Protein AF-A0AA36IKM3-F1 (afdb_monomer)

Nearest PDB structures (foldseek):
  3x2l-assembly1_A  TM=6.854E-01  e=1.100E-03  Phanerodontia chrysosporium
  8bzq-assembly1_A  TM=6.473E-01  e=5.825E-04  Gloeophyllum trabeum ATCC 11539
  3x2h-assembly1_A  TM=6.408E-01  e=1.032E-03  Phanerodontia chrysosporium
  3x2k-assembly1_A  TM=5.997E-01  e=1.249E-03  Phanerodontia chrysosporium
  3x2p-assembly1_A  TM=6.373E-01  e=2.515E-03  Phanerodontia chrysosporium

Structure (mmCIF, N/CA/C/O backbone):
data_AF-A0AA36IKM3-F1
#
_entry.id   AF-A0AA36IKM3-F1
#
loop_
_atom_site.group_PDB
_atom_site.id
_atom_site.type_symbol
_atom_site.label_atom_id
_atom_site.label_alt_id
_atom_site.label_comp_id
_atom_site.label_asym_id
_atom_site.label_entity_id
_atom_site.label_seq_id
_atom_site.pdbx_PDB_ins_code
_atom_site.Cartn_x
_atom_site.Cartn_y
_atom_site.Cartn_z
_atom_site.occupancy
_atom_site.B_iso_or_equiv
_atom_site.auth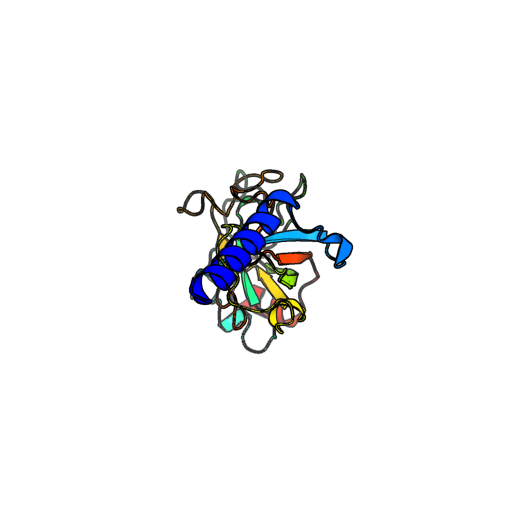_seq_id
_atom_site.auth_comp_id
_atom_site.auth_asym_id
_atom_site.auth_atom_id
_atom_site.pdbx_PDB_model_num
ATOM 1 N N . MET A 1 1 ? 22.509 -37.110 -19.709 1.00 49.00 1 MET A N 1
ATOM 2 C CA . MET A 1 1 ? 22.059 -35.706 -19.595 1.00 49.00 1 MET A CA 1
ATOM 3 C C . MET A 1 1 ? 20.741 -35.747 -18.850 1.00 49.00 1 MET A C 1
ATOM 5 O O . MET A 1 1 ? 19.784 -36.297 -19.378 1.00 49.00 1 MET A O 1
ATOM 9 N N . ASN A 1 2 ? 20.754 -35.335 -17.583 1.00 44.09 2 ASN A N 1
ATOM 10 C CA . ASN A 1 2 ? 19.667 -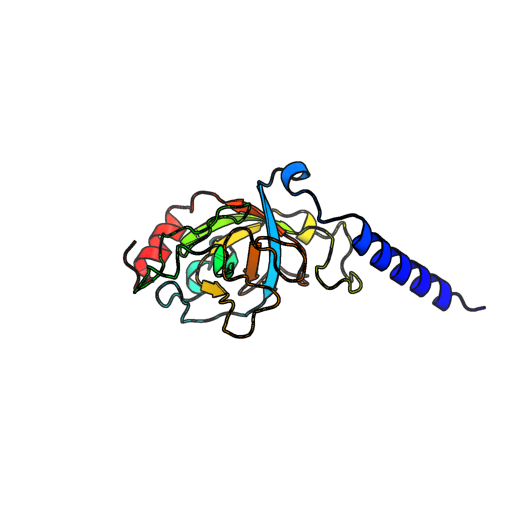35.581 -16.635 1.00 44.09 2 ASN A CA 1
ATOM 11 C C . ASN A 1 2 ? 18.577 -34.512 -16.778 1.00 44.09 2 ASN A C 1
ATOM 13 O O . ASN A 1 2 ? 18.885 -33.340 -16.995 1.00 44.09 2 ASN A O 1
ATOM 17 N N . ALA A 1 3 ? 17.316 -34.929 -16.654 1.00 50.84 3 ALA A N 1
ATOM 18 C CA . ALA A 1 3 ? 16.122 -34.099 -16.8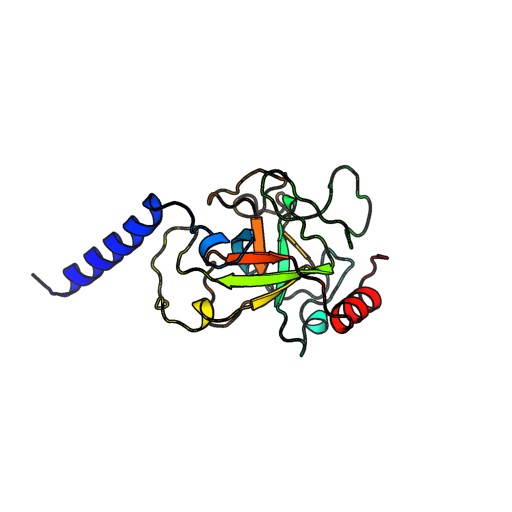31 1.00 50.84 3 ALA A CA 1
ATOM 19 C C . ALA A 1 3 ? 16.031 -32.893 -15.868 1.00 50.84 3 ALA A C 1
ATOM 21 O O . ALA A 1 3 ? 15.290 -31.955 -16.146 1.00 50.84 3 ALA A O 1
ATOM 22 N N . GLU A 1 4 ? 16.818 -32.880 -14.790 1.00 49.44 4 GLU A N 1
ATOM 23 C CA . GLU A 1 4 ? 16.874 -31.790 -13.804 1.00 49.44 4 GLU A CA 1
ATOM 24 C C . GLU A 1 4 ? 17.463 -30.487 -14.382 1.00 49.44 4 GLU A C 1
ATOM 26 O O . GLU A 1 4 ? 17.012 -29.402 -14.040 1.00 49.44 4 GLU A O 1
ATOM 31 N N . ASN A 1 5 ? 18.366 -30.555 -15.369 1.00 53.97 5 ASN A N 1
ATOM 32 C CA . ASN A 1 5 ? 18.933 -29.339 -15.978 1.00 53.97 5 ASN A CA 1
ATOM 33 C C . ASN A 1 5 ? 17.963 -28.602 -16.921 1.00 53.97 5 ASN A C 1
ATOM 35 O O . ASN A 1 5 ? 18.198 -27.445 -17.266 1.00 53.97 5 ASN A O 1
ATOM 39 N N . ALA A 1 6 ? 16.889 -29.254 -17.378 1.00 52.47 6 ALA A N 1
ATOM 40 C CA . ALA A 1 6 ? 15.934 -28.648 -18.307 1.00 52.47 6 ALA A CA 1
ATOM 41 C C . ALA A 1 6 ? 14.852 -27.818 -17.590 1.00 52.47 6 ALA A C 1
ATOM 43 O O . ALA A 1 6 ? 14.338 -26.860 -18.172 1.00 52.47 6 ALA A O 1
ATOM 44 N N . SER A 1 7 ? 14.508 -28.148 -16.337 1.00 56.94 7 SER A N 1
ATOM 45 C CA . SER A 1 7 ? 13.575 -27.340 -15.537 1.00 56.94 7 SER A CA 1
ATOM 46 C C . SER A 1 7 ? 14.205 -26.023 -15.107 1.00 56.94 7 SER A C 1
ATOM 48 O O . SER A 1 7 ? 13.563 -24.979 -15.214 1.00 56.94 7 SER A O 1
ATOM 50 N N . ASP A 1 8 ? 15.477 -26.056 -14.713 1.00 51.41 8 ASP A N 1
ATOM 51 C CA . ASP A 1 8 ? 16.185 -24.883 -14.197 1.00 51.41 8 ASP A CA 1
ATOM 52 C C . ASP A 1 8 ? 16.452 -23.853 -15.297 1.00 51.41 8 ASP A C 1
ATOM 54 O O . ASP A 1 8 ? 16.301 -22.649 -15.084 1.00 51.41 8 ASP A O 1
ATOM 58 N N . LEU A 1 9 ? 16.741 -24.314 -16.519 1.00 52.72 9 LEU A N 1
ATOM 59 C CA . LEU A 1 9 ? 16.897 -23.429 -17.674 1.00 52.72 9 LEU A CA 1
ATOM 60 C C . LEU A 1 9 ? 15.577 -22.732 -18.052 1.00 52.72 9 LEU A C 1
ATOM 62 O O . LEU A 1 9 ? 15.584 -21.554 -18.408 1.00 52.72 9 LEU A O 1
ATOM 66 N N . ASN A 1 10 ? 14.443 -23.433 -17.944 1.00 54.28 10 ASN A N 1
ATOM 67 C CA . ASN A 1 10 ? 13.119 -22.857 -18.198 1.00 54.28 10 ASN A CA 1
ATOM 68 C C . ASN A 1 10 ? 12.700 -21.861 -17.103 1.00 54.28 10 ASN A C 1
ATOM 70 O O . ASN A 1 10 ? 12.114 -20.825 -17.418 1.00 54.28 10 ASN A O 1
ATOM 74 N N . LEU A 1 11 ? 13.038 -22.128 -15.837 1.00 52.38 11 LEU A N 1
ATOM 75 C CA . LEU A 1 11 ? 12.813 -21.206 -14.717 1.00 52.38 11 LEU A CA 1
ATOM 76 C C . LEU A 1 11 ? 13.627 -19.914 -14.869 1.00 52.38 11 LEU A C 1
ATOM 78 O O . LEU A 1 11 ? 13.084 -18.819 -14.714 1.00 52.38 11 LEU A O 1
ATOM 82 N N . LEU A 1 12 ? 14.902 -20.025 -15.251 1.00 46.69 12 LEU A N 1
ATOM 83 C CA . LEU A 1 12 ? 15.766 -18.870 -15.508 1.00 46.69 12 LEU A CA 1
ATOM 84 C C . LEU A 1 12 ? 15.306 -18.059 -16.730 1.00 46.69 12 LEU A C 1
ATOM 86 O O . LEU A 1 12 ? 15.319 -16.828 -16.699 1.00 46.69 12 LEU A O 1
ATOM 90 N N . GLN A 1 13 ? 14.837 -18.720 -17.793 1.00 48.69 13 GLN A N 1
ATOM 91 C CA . GLN A 1 13 ? 14.282 -18.037 -18.967 1.00 48.69 13 GLN A CA 1
ATOM 92 C C . GLN A 1 13 ? 12.930 -17.359 -18.684 1.00 48.69 13 GLN A C 1
ATOM 94 O O . GLN A 1 13 ? 12.653 -16.307 -19.261 1.00 48.69 13 GLN A O 1
ATOM 99 N N . ALA A 1 14 ? 12.103 -17.907 -17.788 1.00 50.94 14 ALA A N 1
ATOM 100 C CA . ALA A 1 14 ? 10.867 -17.264 -17.340 1.00 50.94 14 ALA A CA 1
ATOM 101 C C . ALA A 1 14 ? 11.145 -16.010 -16.490 1.00 50.94 14 ALA A C 1
ATOM 103 O O . ALA A 1 14 ? 10.518 -14.975 -16.717 1.00 50.94 14 ALA A O 1
ATOM 104 N N . ALA A 1 15 ? 12.139 -16.064 -15.595 1.00 48.28 15 ALA A N 1
ATOM 105 C CA . ALA A 1 15 ? 12.580 -14.909 -14.810 1.00 48.28 15 ALA A CA 1
ATOM 106 C C . ALA A 1 15 ? 13.174 -13.793 -15.697 1.00 48.28 15 ALA A C 1
ATOM 108 O O . ALA A 1 15 ? 12.859 -12.617 -15.524 1.00 48.28 15 ALA A O 1
ATOM 109 N N . ALA A 1 16 ? 13.958 -14.150 -16.721 1.00 43.72 16 ALA A N 1
ATOM 110 C CA . ALA A 1 16 ? 14.552 -13.186 -17.654 1.00 43.72 16 ALA A CA 1
ATOM 111 C C . ALA A 1 16 ? 13.536 -12.523 -18.612 1.00 43.72 16 ALA A C 1
ATOM 113 O O . ALA A 1 16 ? 13.786 -11.436 -19.132 1.00 43.72 16 ALA A O 1
ATOM 114 N N . ARG A 1 17 ? 12.369 -13.138 -18.854 1.00 48.00 17 ARG A N 1
ATOM 115 C CA . ARG A 1 17 ? 11.299 -12.519 -19.661 1.00 48.00 17 ARG A CA 1
ATOM 116 C C . ARG A 1 17 ? 10.551 -11.412 -18.917 1.00 48.00 17 ARG A C 1
ATOM 118 O O . ARG A 1 17 ? 10.005 -10.529 -19.571 1.00 48.00 17 ARG A O 1
ATOM 125 N N . GLN A 1 18 ? 10.552 -11.414 -17.584 1.00 48.78 18 GLN A N 1
ATOM 126 C CA . GLN A 1 18 ? 9.903 -10.358 -16.801 1.00 48.78 18 GLN A CA 1
ATOM 127 C C . GLN A 1 18 ? 10.696 -9.042 -16.791 1.00 48.78 18 GLN A C 1
ATOM 129 O O . GLN A 1 18 ? 10.089 -7.979 -16.711 1.00 48.78 18 GLN A O 1
ATOM 134 N N . THR A 1 19 ? 12.021 -9.070 -16.955 1.00 47.09 19 THR A N 1
ATOM 135 C CA . THR A 1 19 ? 12.858 -7.859 -16.848 1.00 47.09 19 THR A CA 1
ATOM 136 C C . THR A 1 19 ? 12.875 -6.984 -18.106 1.00 47.09 19 THR A C 1
ATOM 138 O O . THR A 1 19 ? 13.231 -5.811 -18.026 1.00 47.09 19 THR A O 1
ATOM 141 N N . SER A 1 20 ? 12.453 -7.505 -19.265 1.00 47.28 20 SER A N 1
ATOM 142 C CA . SER A 1 20 ? 12.434 -6.759 -20.539 1.00 47.28 20 SER A CA 1
ATOM 143 C C . SER A 1 20 ? 11.044 -6.295 -20.989 1.00 47.28 20 SER A C 1
ATOM 145 O O . SER A 1 20 ? 10.943 -5.459 -21.885 1.00 47.28 20 SER A O 1
ATOM 147 N N . ALA A 1 21 ? 9.968 -6.787 -20.367 1.00 56.94 21 ALA A N 1
ATOM 148 C CA . ALA A 1 21 ? 8.592 -6.504 -20.789 1.00 56.94 21 ALA A CA 1
ATOM 149 C C . ALA A 1 21 ? 8.044 -5.139 -20.317 1.00 56.94 21 ALA A C 1
ATOM 151 O O . ALA A 1 21 ? 6.927 -4.767 -20.680 1.00 56.94 21 ALA A O 1
ATOM 152 N N . GLY A 1 22 ? 8.823 -4.376 -19.544 1.00 66.19 22 GLY A N 1
ATOM 153 C CA . GLY A 1 22 ? 8.348 -3.162 -18.885 1.00 66.19 22 GLY A CA 1
ATOM 154 C C . GLY A 1 22 ? 7.357 -3.469 -17.757 1.00 66.19 22 GLY A C 1
ATOM 155 O O . GLY A 1 22 ? 6.874 -4.590 -17.599 1.00 66.19 22 GLY A O 1
ATOM 156 N N . LEU A 1 23 ? 7.069 -2.461 -16.936 1.00 72.88 23 LEU A N 1
ATOM 157 C CA . LEU A 1 23 ? 6.103 -2.603 -15.851 1.00 72.88 23 LEU A CA 1
ATOM 158 C C . LEU A 1 23 ? 4.711 -2.940 -16.411 1.00 72.88 23 LEU A C 1
ATOM 160 O O . LEU A 1 23 ? 4.307 -2.358 -17.426 1.00 72.88 23 LEU A O 1
ATOM 164 N N . PRO A 1 24 ? 3.943 -3.827 -15.751 1.00 79.31 24 PRO A N 1
ATOM 165 C CA . PRO A 1 24 ? 2.562 -4.078 -16.131 1.00 79.31 24 PRO A CA 1
ATOM 166 C C . PRO A 1 24 ? 1.769 -2.769 -16.198 1.00 79.31 24 PRO A C 1
ATOM 168 O O . PRO A 1 24 ? 1.862 -1.928 -15.305 1.00 79.31 24 PRO A O 1
ATOM 171 N N . ASN A 1 25 ? 0.973 -2.595 -17.254 1.00 84.81 25 ASN A N 1
ATOM 172 C CA . ASN A 1 25 ? 0.112 -1.426 -17.410 1.00 84.81 25 ASN A CA 1
ATOM 173 C C . ASN A 1 25 ? -1.131 -1.593 -16.505 1.00 84.81 25 ASN A C 1
ATOM 175 O O . ASN A 1 25 ? -1.984 -2.430 -16.823 1.00 84.81 25 ASN A O 1
ATOM 179 N N . PRO A 1 26 ? -1.271 -0.820 -15.408 1.00 87.50 26 PRO A N 1
ATOM 180 C CA . PRO A 1 26 ? -2.385 -0.981 -14.474 1.00 87.50 26 PRO A CA 1
ATOM 181 C C . PRO A 1 26 ? -3.736 -0.617 -15.108 1.00 87.50 26 PRO A C 1
ATOM 183 O O . PRO A 1 26 ? -4.763 -1.172 -14.716 1.00 87.50 26 PRO A O 1
ATOM 186 N N . GLN A 1 27 ? -3.755 0.240 -16.137 1.00 89.38 27 GLN A N 1
ATOM 187 C CA . GLN A 1 27 ? -4.987 0.647 -16.815 1.00 89.38 27 GLN A CA 1
ATOM 188 C C . GLN A 1 27 ? -5.625 -0.506 -17.597 1.00 89.38 27 GLN A C 1
ATOM 190 O O . GLN A 1 27 ? -6.850 -0.568 -17.682 1.00 89.38 27 GLN A O 1
ATOM 195 N N . LYS A 1 28 ? -4.838 -1.474 -18.092 1.00 88.94 28 LYS A N 1
ATOM 196 C CA . LYS A 1 28 ? -5.384 -2.710 -18.692 1.00 88.94 28 LYS A CA 1
ATOM 197 C C . LYS A 1 28 ? -6.182 -3.554 -17.693 1.00 88.94 28 LYS A C 1
ATOM 199 O O . LYS A 1 28 ? -7.030 -4.336 -18.108 1.00 88.94 28 LYS A O 1
ATOM 204 N N . LEU A 1 29 ? -5.919 -3.385 -16.397 1.00 88.38 29 LEU A N 1
ATOM 205 C CA . LEU A 1 29 ? -6.625 -4.046 -15.299 1.00 88.38 29 LEU A CA 1
ATOM 206 C C . LEU A 1 29 ? -7.732 -3.163 -14.691 1.00 88.38 29 LEU A C 1
ATOM 208 O O . LEU A 1 29 ? -8.360 -3.565 -13.718 1.00 88.38 29 LEU A O 1
ATOM 212 N N . GLY A 1 30 ? -7.975 -1.968 -15.244 1.00 94.88 30 GLY A N 1
ATOM 213 C CA . GLY A 1 30 ? -8.964 -1.016 -14.727 1.00 94.88 30 GLY A CA 1
ATOM 214 C C . GLY A 1 30 ? -8.488 -0.179 -13.534 1.00 94.88 30 GLY A C 1
ATOM 215 O O . GLY A 1 30 ? -9.303 0.485 -12.894 1.00 94.88 30 GLY A O 1
ATOM 216 N N . TYR A 1 31 ? -7.186 -0.175 -13.238 1.00 96.81 31 TYR A N 1
ATOM 217 C CA . TYR A 1 31 ? -6.602 0.579 -12.128 1.00 96.81 31 TYR A CA 1
ATOM 218 C C . TYR A 1 31 ? -5.774 1.773 -12.614 1.00 96.81 31 TYR A C 1
ATOM 220 O O . TYR A 1 31 ? -5.207 1.769 -13.708 1.00 96.81 31 TYR A O 1
ATOM 228 N N . LYS A 1 32 ? -5.707 2.830 -11.802 1.00 96.00 32 LYS A N 1
ATOM 229 C CA . LYS A 1 32 ? -5.062 4.090 -12.195 1.00 96.00 32 LYS A CA 1
ATOM 230 C C . LYS A 1 32 ? -3.549 4.076 -11.988 1.00 96.00 32 LYS A C 1
ATOM 232 O O . LYS A 1 32 ? -2.831 4.691 -12.775 1.00 96.00 32 LYS A O 1
ATOM 237 N N . TYR A 1 33 ? -3.080 3.389 -10.952 1.00 96.81 33 TYR A N 1
ATOM 238 C CA . TYR A 1 33 ? -1.697 3.425 -10.494 1.00 96.81 33 TYR A CA 1
ATOM 239 C C . TYR A 1 33 ? -1.115 2.022 -10.349 1.00 96.81 33 TYR A C 1
ATOM 241 O O . TYR A 1 33 ? -1.836 1.031 -10.251 1.00 96.81 33 TYR A O 1
ATOM 249 N N . MET A 1 34 ? 0.212 1.961 -10.319 1.00 96.38 34 MET A N 1
ATOM 250 C CA . MET A 1 34 ? 0.982 0.765 -10.002 1.00 96.38 34 MET A CA 1
ATOM 251 C C . MET A 1 34 ? 1.932 1.094 -8.850 1.00 96.38 34 MET A C 1
ATOM 253 O O . MET A 1 34 ? 2.492 2.197 -8.813 1.00 96.38 34 MET A O 1
ATOM 257 N N . ALA A 1 35 ? 2.076 0.154 -7.921 1.00 97.56 35 ALA A N 1
ATOM 258 C CA . ALA A 1 35 ? 2.981 0.209 -6.786 1.00 97.56 35 ALA A CA 1
ATOM 259 C C . ALA A 1 35 ? 3.848 -1.053 -6.703 1.00 97.56 35 ALA A C 1
ATOM 261 O O . ALA A 1 35 ? 3.410 -2.146 -7.072 1.00 97.56 35 ALA A O 1
ATOM 262 N N . THR A 1 36 ? 5.055 -0.915 -6.157 1.00 97.31 36 THR A N 1
ATOM 263 C CA . THR A 1 36 ? 5.712 -2.048 -5.492 1.00 97.31 36 THR A CA 1
ATOM 264 C C . THR A 1 36 ? 5.091 -2.274 -4.116 1.00 97.31 36 THR A C 1
ATOM 266 O O . THR A 1 36 ? 4.440 -1.378 -3.573 1.00 97.31 36 THR A O 1
ATOM 269 N N . THR A 1 37 ? 5.293 -3.458 -3.539 1.00 97.69 37 THR A N 1
ATOM 270 C CA . THR A 1 37 ? 4.784 -3.767 -2.199 1.00 97.69 37 THR A CA 1
ATOM 271 C C . THR A 1 37 ? 5.807 -4.499 -1.346 1.00 97.69 37 THR A C 1
ATOM 273 O O . THR A 1 37 ? 6.623 -5.250 -1.874 1.00 97.69 37 THR A O 1
ATOM 276 N N . THR A 1 38 ? 5.754 -4.286 -0.034 1.00 97.50 38 THR A N 1
ATOM 277 C CA . THR A 1 38 ? 6.543 -5.004 0.986 1.00 97.50 38 THR A CA 1
ATOM 278 C C . THR A 1 38 ? 5.662 -5.399 2.174 1.00 97.50 38 THR A C 1
ATOM 280 O O . THR A 1 38 ? 4.435 -5.254 2.119 1.00 97.50 38 THR A O 1
ATOM 283 N N . ARG A 1 39 ? 6.277 -5.978 3.213 1.00 97.19 39 ARG A N 1
ATOM 284 C CA . ARG A 1 39 ? 5.658 -6.230 4.516 1.00 97.19 39 ARG A CA 1
ATOM 285 C C . ARG A 1 39 ? 6.498 -5.627 5.645 1.00 97.19 39 ARG A C 1
ATOM 287 O O . ARG A 1 39 ? 7.675 -5.964 5.751 1.00 97.19 39 ARG A O 1
ATOM 294 N N . TYR A 1 40 ? 5.856 -4.907 6.568 1.00 95.56 40 TYR A N 1
ATOM 295 C CA . TYR A 1 40 ? 6.505 -4.340 7.761 1.00 95.56 40 TYR A CA 1
ATOM 296 C C . TYR A 1 40 ? 6.002 -4.902 9.100 1.00 95.56 40 TYR A C 1
ATOM 298 O O . TYR A 1 40 ? 6.660 -4.732 10.126 1.00 95.56 40 TYR A O 1
ATOM 306 N N . GLY A 1 41 ? 4.876 -5.622 9.107 1.00 96.38 41 GLY A N 1
ATOM 307 C CA . GLY A 1 41 ? 4.302 -6.204 10.323 1.00 96.38 41 GLY A CA 1
ATOM 308 C C . GLY A 1 41 ? 3.346 -5.271 11.075 1.00 96.38 41 GLY A C 1
ATOM 309 O O . GLY A 1 41 ? 3.230 -4.079 10.802 1.00 96.38 41 GLY A O 1
ATOM 310 N N . HIS A 1 42 ? 2.625 -5.826 12.049 1.00 95.94 42 HIS A N 1
ATOM 311 C CA . HIS A 1 42 ? 1.702 -5.051 12.874 1.00 95.94 42 HIS A CA 1
ATOM 312 C C . HIS A 1 42 ? 2.424 -4.161 13.890 1.00 95.94 42 HIS A C 1
ATOM 314 O O . HIS A 1 42 ? 3.323 -4.605 14.601 1.00 95.94 42 HIS A O 1
ATOM 320 N N . THR A 1 43 ? 1.930 -2.932 14.043 1.00 94.00 43 THR A N 1
ATOM 321 C CA . THR A 1 43 ? 2.311 -2.005 15.118 1.00 94.00 43 THR A CA 1
ATOM 322 C C . THR A 1 43 ? 1.074 -1.464 15.840 1.00 94.00 43 THR A C 1
ATOM 324 O O . THR A 1 43 ? -0.021 -1.390 15.271 1.00 94.00 43 THR A O 1
ATOM 327 N N . SER A 1 44 ? 1.248 -1.100 17.111 1.00 93.69 44 SER A N 1
ATOM 328 C CA . SER A 1 44 ? 0.246 -0.416 17.936 1.00 93.69 44 SER A CA 1
ATOM 329 C C . SER A 1 44 ? 0.414 1.108 17.949 1.00 93.69 44 SER A C 1
ATOM 331 O O . SER A 1 44 ? -0.323 1.789 18.661 1.00 93.69 44 SER A O 1
ATOM 333 N N . LEU A 1 45 ? 1.429 1.637 17.257 1.00 91.12 45 LEU A N 1
ATOM 334 C CA . LEU A 1 45 ? 1.732 3.063 17.206 1.00 91.12 45 LEU A CA 1
ATOM 335 C C . LEU A 1 45 ? 2.254 3.446 15.815 1.00 91.12 45 LEU A C 1
ATOM 337 O O . LEU A 1 45 ? 3.455 3.385 15.562 1.00 91.12 45 LEU A O 1
ATOM 341 N N . THR A 1 46 ? 1.346 3.839 14.927 1.00 93.00 46 THR A N 1
ATOM 342 C CA . THR A 1 46 ? 1.688 4.299 13.572 1.00 93.00 46 THR A CA 1
ATOM 343 C C . THR A 1 46 ? 1.957 5.806 13.482 1.00 93.00 46 THR A C 1
ATOM 345 O O . THR A 1 46 ? 1.583 6.583 14.371 1.00 93.00 46 THR A O 1
ATOM 348 N N . SER A 1 47 ? 2.536 6.245 12.360 1.00 90.50 47 SER A N 1
ATOM 349 C CA . SER A 1 47 ? 2.736 7.659 12.009 1.00 90.50 47 SER A CA 1
ATOM 350 C C . SER A 1 47 ? 1.423 8.459 11.890 1.00 90.50 47 SER A C 1
ATOM 352 O O . SER A 1 47 ? 1.405 9.666 12.142 1.00 90.50 47 SER A O 1
ATOM 354 N N . CYS A 1 48 ? 0.301 7.798 11.583 1.00 90.06 48 CYS A N 1
ATOM 355 C CA . CYS A 1 48 ? -1.016 8.415 11.380 1.00 90.06 48 CYS A CA 1
ATOM 356 C C . CYS A 1 48 ? -1.773 8.694 12.688 1.00 90.06 48 CYS A C 1
ATOM 358 O O . CYS A 1 48 ? -2.970 8.424 12.818 1.00 90.06 48 CYS A O 1
ATOM 360 N N . GLY A 1 49 ? -1.067 9.237 13.680 1.00 88.44 49 GLY A N 1
ATOM 361 C CA . GLY A 1 49 ? -1.639 9.600 14.974 1.00 88.44 49 GLY A CA 1
ATOM 362 C C . GLY A 1 49 ? -1.667 8.459 15.990 1.00 88.44 49 GLY A C 1
ATOM 363 O O . GLY A 1 49 ? -2.488 8.492 16.904 1.00 88.44 49 GLY A O 1
ATOM 364 N N . GLY A 1 50 ? -0.767 7.479 15.870 1.00 90.12 50 GLY A N 1
ATOM 365 C CA . GLY A 1 50 ? -0.611 6.405 16.847 1.00 90.12 50 GLY A CA 1
ATOM 366 C C . GLY A 1 50 ? -1.719 5.359 16.792 1.00 90.12 50 GLY A C 1
ATOM 367 O O . GLY A 1 50 ? -2.199 4.929 17.840 1.00 90.12 50 GLY A O 1
ATOM 368 N N . LEU A 1 51 ? -2.140 4.982 15.583 1.00 91.00 51 LEU A N 1
ATOM 369 C CA . LEU A 1 51 ? -3.165 3.964 15.379 1.00 91.00 51 LEU A CA 1
ATOM 370 C C . LEU A 1 51 ? -2.610 2.564 15.640 1.00 91.00 51 LEU A C 1
ATOM 372 O O . LEU A 1 51 ? -1.417 2.302 15.495 1.00 91.00 51 LEU A O 1
ATOM 376 N N . ASP A 1 52 ? -3.514 1.654 15.981 1.00 95.81 52 ASP A N 1
ATOM 377 C CA . ASP A 1 52 ? -3.242 0.226 16.057 1.00 95.81 52 ASP A CA 1
ATOM 378 C C . ASP A 1 52 ? -3.688 -0.435 14.751 1.00 95.81 52 ASP A C 1
ATOM 380 O O . ASP A 1 52 ? -4.872 -0.422 14.389 1.00 95.81 52 ASP A O 1
ATOM 384 N N . THR A 1 53 ? -2.714 -1.003 14.039 1.00 96.25 53 THR A N 1
ATOM 385 C CA . THR A 1 53 ? -2.914 -1.572 12.701 1.00 96.25 53 THR A CA 1
ATOM 386 C C . THR A 1 53 ? -3.897 -2.737 12.673 1.00 96.25 53 THR A C 1
ATOM 388 O O . THR A 1 53 ? -4.603 -2.910 11.684 1.00 96.25 53 THR A O 1
ATOM 391 N N . ILE A 1 54 ? -4.007 -3.505 13.760 1.00 96.69 54 ILE A N 1
ATOM 392 C CA . ILE A 1 54 ? -4.949 -4.623 13.857 1.00 96.69 54 ILE A CA 1
ATOM 393 C C . ILE A 1 54 ? -6.346 -4.079 14.136 1.00 96.69 54 ILE A C 1
ATOM 395 O O . ILE A 1 54 ? -7.314 -4.455 13.473 1.00 96.69 54 ILE A O 1
ATOM 399 N N . LYS A 1 55 ? -6.476 -3.190 15.128 1.00 96.38 55 LYS A N 1
ATOM 400 C CA . LYS A 1 55 ? -7.791 -2.707 15.582 1.00 96.38 55 LYS A CA 1
ATOM 401 C C . LYS A 1 55 ? -8.543 -1.956 14.494 1.00 96.38 55 LYS A C 1
ATOM 403 O O . LYS A 1 55 ? -9.760 -2.109 14.394 1.00 96.38 55 LYS A O 1
ATOM 408 N N . ILE A 1 56 ? -7.840 -1.170 13.681 1.00 95.06 56 ILE A N 1
ATOM 409 C CA . ILE A 1 56 ? -8.475 -0.360 12.641 1.00 95.06 56 ILE A CA 1
ATOM 410 C C . ILE A 1 56 ? -9.155 -1.233 11.573 1.00 95.06 56 ILE A C 1
ATOM 412 O O . ILE A 1 56 ? -10.325 -0.999 11.267 1.00 95.06 56 ILE A O 1
ATOM 416 N N . VAL A 1 57 ? -8.502 -2.304 11.103 1.00 97.06 57 VAL A N 1
ATOM 417 C CA . VAL A 1 57 ? -9.036 -3.170 10.030 1.00 97.06 57 VAL A CA 1
ATOM 418 C C . VAL A 1 57 ? -9.776 -4.423 10.506 1.00 97.06 57 VAL A C 1
ATOM 420 O O . VAL A 1 57 ? -10.378 -5.135 9.700 1.00 97.06 57 VAL A O 1
ATOM 423 N N . LYS A 1 58 ? -9.774 -4.724 11.810 1.00 97.50 58 LYS A N 1
ATOM 424 C CA . LYS A 1 58 ? -10.408 -5.941 12.334 1.00 97.50 58 LYS A CA 1
ATOM 425 C C . LYS A 1 58 ? -11.876 -6.042 11.907 1.00 97.50 58 LYS A C 1
ATOM 427 O O . LYS A 1 58 ? -12.704 -5.218 12.302 1.00 97.50 58 LYS A O 1
ATOM 432 N N . GLY A 1 59 ? -12.188 -7.090 11.144 1.00 97.25 59 GLY A N 1
ATOM 433 C CA . GLY A 1 59 ? -13.543 -7.408 10.688 1.00 97.25 59 GLY A CA 1
ATOM 434 C C . GLY A 1 59 ? -14.065 -6.568 9.517 1.00 97.25 59 GLY A C 1
ATOM 435 O O . GLY A 1 59 ? -15.224 -6.738 9.165 1.00 97.25 59 GLY A O 1
ATOM 436 N N . THR A 1 60 ? -13.257 -5.692 8.907 1.00 97.19 60 THR A N 1
ATOM 437 C CA . THR A 1 60 ? -13.726 -4.809 7.817 1.00 97.19 60 THR A CA 1
ATOM 438 C C . THR A 1 60 ? -13.460 -5.369 6.418 1.00 97.19 60 THR A C 1
ATOM 440 O O . THR A 1 60 ? -14.029 -4.891 5.440 1.00 97.19 60 THR A O 1
ATOM 443 N N . GLY A 1 61 ? -12.578 -6.368 6.302 1.00 97.00 61 GLY A N 1
ATOM 444 C CA . GLY A 1 61 ? -12.095 -6.876 5.013 1.00 97.00 61 GLY A CA 1
ATOM 445 C C . GLY A 1 61 ? -11.087 -5.954 4.315 1.00 97.00 61 GLY A C 1
ATOM 446 O O . GLY A 1 61 ? -10.758 -6.193 3.155 1.00 97.00 61 GLY A O 1
ATOM 447 N N . TYR A 1 62 ? -10.608 -4.911 5.000 1.00 98.38 62 TYR A N 1
ATOM 448 C CA . TYR A 1 62 ? -9.526 -4.052 4.525 1.00 98.38 62 TYR A CA 1
ATOM 449 C C . TYR A 1 62 ? -8.179 -4.532 5.064 1.00 98.38 62 TYR A C 1
ATOM 451 O O . TYR A 1 62 ? -8.098 -5.165 6.114 1.00 98.38 62 TYR A O 1
ATOM 459 N N . TYR A 1 63 ? -7.117 -4.171 4.357 1.00 98.50 63 TYR A N 1
ATOM 460 C CA . TYR A 1 63 ? -5.740 -4.355 4.780 1.00 98.50 63 TYR A CA 1
ATOM 461 C C . TYR A 1 63 ? -5.136 -3.035 5.253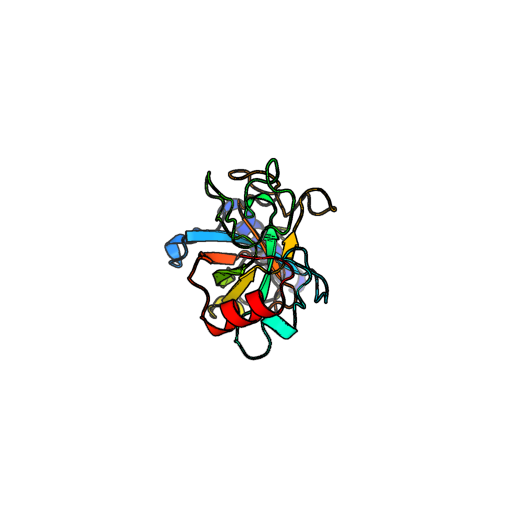 1.00 98.50 63 TYR A C 1
ATOM 463 O O . TYR A 1 63 ? -5.350 -1.976 4.664 1.00 98.50 63 TYR A O 1
ATOM 471 N N . ALA A 1 64 ? -4.381 -3.114 6.339 1.00 98.19 64 ALA A N 1
ATOM 472 C CA . ALA A 1 64 ? -3.603 -2.017 6.885 1.00 98.19 64 ALA A CA 1
ATOM 473 C C . ALA A 1 64 ? -2.310 -1.847 6.080 1.00 98.19 64 ALA A C 1
ATOM 475 O O . ALA A 1 64 ? -1.555 -2.816 5.950 1.00 98.19 64 ALA A O 1
ATOM 476 N N . VAL A 1 65 ? -2.040 -0.642 5.571 1.00 98.31 65 VAL A N 1
ATOM 477 C CA . VAL A 1 65 ? -0.797 -0.353 4.839 1.00 98.31 65 VAL A CA 1
ATOM 478 C C . VAL A 1 65 ? -0.120 0.933 5.307 1.00 98.31 65 VAL A C 1
ATOM 480 O O . VAL A 1 65 ? -0.778 1.868 5.775 1.00 98.31 65 VAL A O 1
ATOM 483 N N . ALA A 1 66 ? 1.192 0.993 5.106 1.00 97.00 66 ALA A N 1
ATOM 484 C CA . ALA A 1 66 ? 1.966 2.218 5.062 1.00 97.00 66 ALA A CA 1
ATOM 485 C C . ALA A 1 66 ? 2.154 2.630 3.597 1.00 97.00 66 ALA A C 1
ATOM 487 O O . ALA A 1 66 ? 2.623 1.831 2.789 1.00 97.00 66 ALA A O 1
ATOM 488 N N . SER A 1 67 ? 1.800 3.857 3.220 1.00 96.88 67 SER A N 1
ATOM 489 C CA . SER A 1 67 ? 2.158 4.364 1.886 1.00 96.88 67 SER A CA 1
ATOM 490 C C . SER A 1 67 ? 3.521 5.046 1.926 1.00 96.88 67 SER A C 1
ATOM 492 O O . SER A 1 67 ? 3.947 5.546 2.974 1.00 96.88 67 SER A O 1
ATOM 494 N N . ALA A 1 68 ? 4.217 5.052 0.789 1.00 95.50 68 ALA A N 1
ATOM 495 C CA . ALA A 1 68 ? 5.482 5.760 0.667 1.00 95.50 68 ALA A CA 1
ATOM 496 C C . ALA A 1 68 ? 5.348 7.252 0.966 1.00 95.50 68 ALA A C 1
ATOM 498 O O . ALA A 1 68 ? 4.314 7.869 0.711 1.00 95.50 68 ALA A O 1
ATOM 499 N N . GLU A 1 69 ? 6.440 7.822 1.467 1.00 91.62 69 GLU A N 1
ATOM 500 C CA . GLU A 1 69 ? 6.569 9.235 1.793 1.00 91.62 69 GLU A CA 1
ATOM 501 C C . GLU A 1 69 ? 6.027 10.125 0.664 1.00 91.62 69 GLU A C 1
ATOM 503 O O . GLU A 1 69 ? 5.093 10.873 0.881 1.00 91.62 69 GLU A O 1
ATOM 508 N N . ASN A 1 70 ? 6.449 9.954 -0.587 1.00 91.00 70 ASN A N 1
ATOM 509 C CA . ASN A 1 70 ? 5.965 10.750 -1.724 1.00 91.00 70 ASN A CA 1
ATOM 510 C C . ASN A 1 70 ? 4.448 10.698 -2.007 1.00 91.00 70 ASN A C 1
ATOM 512 O O . ASN A 1 70 ? 3.937 11.544 -2.750 1.00 91.00 70 ASN A O 1
ATOM 516 N N . MET A 1 71 ? 3.742 9.701 -1.473 1.00 94.19 71 MET A N 1
ATOM 517 C CA . MET A 1 71 ? 2.288 9.553 -1.580 1.00 94.19 71 MET A CA 1
ATOM 518 C C . MET A 1 71 ? 1.548 10.294 -0.459 1.00 94.19 71 MET A C 1
ATOM 520 O O . MET A 1 71 ? 0.357 10.586 -0.586 1.00 94.19 71 MET A O 1
ATOM 524 N N . GLN A 1 72 ? 2.248 10.628 0.620 1.00 87.56 72 GLN A N 1
ATOM 525 C CA . GLN A 1 72 ? 1.763 11.466 1.711 1.00 87.56 72 GLN A CA 1
ATOM 526 C C . GLN A 1 72 ? 1.932 12.949 1.336 1.00 87.56 72 GLN A C 1
ATOM 528 O O . GLN A 1 72 ? 2.770 13.299 0.503 1.00 87.56 72 GLN A O 1
ATOM 533 N N . GLY A 1 73 ? 1.110 13.832 1.912 1.00 74.06 73 GLY A N 1
ATOM 534 C CA . GLY A 1 73 ? 1.142 15.276 1.635 1.00 74.06 73 GLY A CA 1
ATOM 535 C C . GLY A 1 73 ? 2.517 15.941 1.814 1.00 74.06 73 GLY A C 1
ATOM 536 O O . GLY A 1 73 ? 3.422 15.382 2.418 1.00 74.06 73 GLY A O 1
ATOM 537 N N . ASP A 1 74 ? 2.658 17.171 1.309 1.00 62.56 74 ASP A N 1
ATOM 538 C CA . ASP A 1 74 ? 3.912 17.948 1.305 1.00 62.56 74 ASP A CA 1
ATOM 539 C C . ASP A 1 74 ? 4.635 17.983 2.678 1.00 62.56 74 ASP A C 1
ATOM 541 O O . ASP A 1 74 ? 4.187 18.647 3.624 1.00 62.56 74 ASP A O 1
ATOM 545 N N . PHE A 1 75 ? 5.763 17.263 2.773 1.00 54.94 75 PHE A N 1
ATOM 546 C CA . PHE A 1 75 ? 6.563 17.068 3.994 1.00 54.94 75 PHE A CA 1
ATOM 547 C C . PHE A 1 75 ? 7.197 18.353 4.505 1.00 54.94 75 PHE A C 1
ATOM 549 O O . PHE A 1 75 ? 7.357 18.518 5.714 1.00 54.94 75 PHE A O 1
ATOM 556 N N . GLU A 1 76 ? 7.523 19.289 3.611 1.00 50.31 76 GLU A N 1
ATOM 557 C CA . GLU A 1 76 ? 8.209 20.531 3.980 1.00 50.31 76 GLU A CA 1
ATOM 558 C C . GLU A 1 76 ? 7.304 21.479 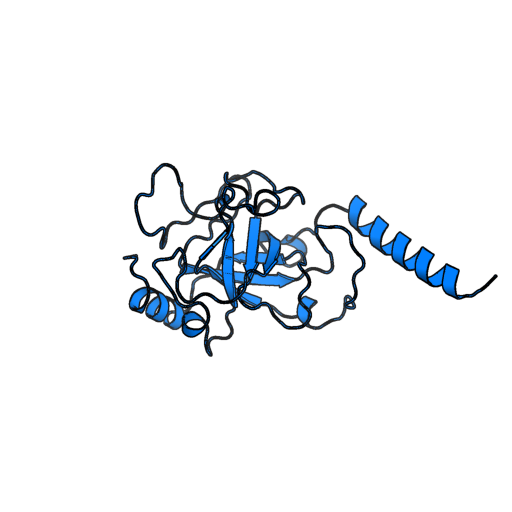4.790 1.00 50.31 76 GLU A C 1
ATOM 560 O O . GLU A 1 76 ? 7.788 22.432 5.401 1.00 50.31 76 GLU A O 1
ATOM 565 N N . ARG A 1 77 ? 5.986 21.224 4.830 1.00 43.81 77 ARG A N 1
ATOM 566 C CA . ARG A 1 77 ? 4.985 22.121 5.434 1.00 43.81 77 ARG A CA 1
ATOM 567 C C . ARG A 1 77 ? 4.147 21.505 6.554 1.00 43.81 77 ARG A C 1
ATOM 569 O O . ARG A 1 77 ? 3.311 22.205 7.127 1.00 43.81 77 ARG A O 1
ATOM 576 N N . ALA A 1 78 ? 4.312 20.223 6.870 1.00 44.31 78 ALA A N 1
ATOM 577 C CA . ALA A 1 78 ? 3.437 19.523 7.809 1.00 44.31 78 ALA A CA 1
ATOM 578 C C . ALA A 1 78 ? 4.131 19.234 9.152 1.00 44.31 78 ALA A C 1
ATOM 580 O O . ALA A 1 78 ? 4.625 18.136 9.398 1.00 44.31 78 ALA A O 1
ATOM 581 N N . SER A 1 79 ? 4.127 20.221 10.053 1.00 41.56 79 SER A N 1
ATOM 582 C CA . SER A 1 79 ? 4.358 19.987 11.481 1.00 41.56 79 SER A CA 1
ATOM 583 C C . SER A 1 79 ? 3.073 19.447 12.123 1.00 41.56 79 SER A C 1
ATOM 585 O O . SER A 1 79 ? 2.143 20.187 12.431 1.00 41.56 79 SER A O 1
ATOM 587 N N . GLY A 1 80 ? 3.017 18.128 12.314 1.00 52.06 80 GLY A N 1
ATOM 588 C CA . GLY A 1 80 ? 1.923 17.441 13.002 1.00 52.06 80 GLY A CA 1
ATOM 589 C C . GLY A 1 80 ? 1.171 16.462 12.105 1.00 52.06 80 GLY A C 1
ATOM 590 O O . GLY A 1 80 ? 0.824 16.798 10.980 1.00 52.06 80 GLY A O 1
ATOM 591 N N . CYS A 1 81 ? 0.947 15.256 12.645 1.00 56.34 81 CYS A N 1
ATOM 592 C CA . CYS A 1 81 ? -0.139 14.329 12.318 1.00 56.34 81 CYS A CA 1
ATOM 593 C C . CYS A 1 81 ? -0.705 14.494 10.889 1.00 56.34 81 CYS A C 1
ATOM 595 O O . CYS A 1 81 ? -1.679 15.216 10.689 1.00 56.34 81 CYS A O 1
ATOM 597 N N . TRP A 1 82 ? -0.075 13.836 9.905 1.00 65.12 82 TRP A N 1
ATOM 598 C CA . TRP A 1 82 ? -0.280 13.969 8.445 1.00 65.12 82 TRP A CA 1
ATOM 599 C C . TRP A 1 82 ? -1.625 13.443 7.912 1.00 65.12 82 TRP A C 1
ATOM 601 O O . TRP A 1 82 ? -1.750 13.014 6.767 1.00 65.12 82 TRP A O 1
ATOM 611 N N . CYS A 1 83 ? -2.640 13.444 8.762 1.00 60.84 83 CYS A N 1
ATOM 612 C CA . CYS A 1 83 ? -3.949 12.886 8.492 1.00 60.84 83 CYS A CA 1
ATOM 613 C C . CYS A 1 83 ? -4.735 13.715 7.478 1.00 60.84 83 CYS A C 1
ATOM 615 O O . CYS A 1 83 ? -4.751 14.943 7.540 1.00 60.84 83 CYS A O 1
ATOM 617 N N . GLY A 1 84 ? -5.351 13.023 6.516 1.00 56.09 84 GLY A N 1
ATOM 618 C CA . GLY A 1 84 ? -6.196 13.618 5.480 1.00 56.09 84 GLY A CA 1
ATOM 619 C C . GLY A 1 84 ? -5.460 14.450 4.425 1.00 56.09 84 GLY A C 1
ATOM 620 O O . GLY A 1 84 ? -6.112 15.057 3.579 1.00 56.09 84 GLY A O 1
ATOM 621 N N . LYS A 1 85 ? -4.120 14.507 4.454 1.00 61.00 85 LYS A N 1
ATOM 622 C CA . LYS A 1 85 ? -3.326 15.201 3.433 1.00 61.00 85 LYS A CA 1
ATOM 623 C C . LYS A 1 85 ? -2.771 14.207 2.428 1.00 61.00 85 LYS A C 1
ATOM 625 O O . LYS A 1 85 ? -1.790 13.516 2.697 1.00 61.00 85 LYS A O 1
ATOM 630 N N . ASP A 1 86 ? -3.369 14.205 1.250 1.00 63.88 86 ASP A N 1
ATOM 631 C CA . ASP A 1 86 ? -2.878 13.433 0.120 1.00 63.88 86 ASP A CA 1
ATOM 632 C C . ASP A 1 86 ? -1.729 14.168 -0.576 1.00 63.88 86 ASP A C 1
ATOM 634 O O . ASP A 1 86 ? -1.824 15.353 -0.906 1.00 63.88 86 ASP A O 1
ATOM 638 N N . GLY A 1 87 ? -0.624 13.450 -0.774 1.00 68.62 87 GLY A N 1
ATOM 639 C CA . GLY A 1 87 ? 0.477 13.883 -1.624 1.00 68.62 87 GLY A CA 1
ATOM 640 C C . GLY A 1 87 ? 0.201 13.608 -3.092 1.00 68.62 87 GLY A C 1
ATOM 641 O O . GLY A 1 87 ? -0.940 13.532 -3.543 1.00 68.62 87 GLY A O 1
ATOM 642 N N . GLY A 1 88 ? 1.269 13.409 -3.852 1.00 82.31 88 GLY A N 1
ATOM 643 C CA . GLY A 1 88 ? 1.182 12.973 -5.239 1.00 82.31 88 GLY A CA 1
ATOM 644 C C . GLY A 1 88 ? 1.390 14.069 -6.282 1.00 82.31 88 GLY A C 1
ATOM 645 O O . GLY A 1 88 ? 1.786 15.197 -5.995 1.00 82.31 88 GLY A O 1
ATOM 646 N N . GLY A 1 89 ? 1.193 13.677 -7.541 1.00 87.62 89 GLY A N 1
ATOM 647 C CA . GLY A 1 89 ? 1.635 14.431 -8.717 1.00 87.62 89 GLY A CA 1
ATOM 648 C C . GLY A 1 89 ? 2.699 13.671 -9.512 1.00 87.62 89 GLY A C 1
ATOM 649 O O . GLY A 1 89 ? 3.302 12.719 -9.023 1.00 87.62 89 GLY A O 1
ATOM 650 N N . GLY A 1 90 ? 2.876 14.025 -10.788 1.00 89.56 90 GLY A N 1
ATOM 651 C CA . GLY A 1 90 ? 3.856 13.363 -11.664 1.00 89.56 90 GLY A CA 1
ATOM 652 C C . GLY A 1 90 ? 3.645 11.851 -11.853 1.00 89.56 90 GLY A C 1
ATOM 653 O O . GLY A 1 90 ? 4.586 11.152 -12.201 1.00 89.56 90 GLY A O 1
ATOM 654 N N . GLY A 1 91 ? 2.434 11.337 -11.598 1.00 90.62 91 GLY A N 1
ATOM 655 C CA . GLY A 1 91 ? 2.107 9.904 -11.635 1.00 90.62 91 GLY A CA 1
ATOM 656 C C . GLY A 1 91 ? 2.149 9.189 -10.274 1.00 90.62 91 GLY A C 1
ATOM 657 O O . GLY A 1 91 ? 1.708 8.043 -10.185 1.00 90.62 91 GLY A O 1
ATOM 658 N N . THR A 1 92 ? 2.585 9.867 -9.208 1.00 94.56 92 THR A N 1
ATOM 659 C CA . THR A 1 92 ? 2.410 9.408 -7.821 1.00 94.56 92 THR A CA 1
ATOM 660 C C . THR A 1 92 ? 0.968 9.657 -7.364 1.00 94.56 92 THR A C 1
ATOM 662 O O . THR A 1 92 ? 0.400 10.728 -7.613 1.00 94.56 92 THR A O 1
ATOM 665 N N . ALA A 1 93 ? 0.362 8.660 -6.727 1.00 95.06 93 ALA A N 1
ATOM 666 C CA . ALA A 1 93 ? -0.965 8.723 -6.137 1.00 95.06 93 ALA A CA 1
ATOM 667 C C . ALA A 1 93 ? -0.918 9.466 -4.800 1.00 95.06 93 ALA A C 1
ATOM 669 O O . ALA A 1 93 ? -0.048 9.202 -3.975 1.00 95.06 93 ALA A O 1
ATOM 670 N N . GLY A 1 94 ? -1.883 10.352 -4.576 1.00 93.19 94 GLY A N 1
ATOM 671 C CA . GLY A 1 94 ? -2.130 10.904 -3.252 1.00 93.19 94 GLY A CA 1
ATOM 672 C C . GLY A 1 94 ? -2.832 9.874 -2.385 1.00 93.19 94 GLY A C 1
ATOM 673 O O . GLY A 1 94 ? -3.947 9.478 -2.704 1.00 93.19 94 GLY A O 1
ATOM 674 N N . MET A 1 95 ? -2.130 9.388 -1.366 1.00 94.81 95 MET A N 1
ATOM 675 C CA . MET A 1 95 ? -2.571 8.329 -0.461 1.00 94.81 95 MET A CA 1
ATOM 676 C C . MET A 1 95 ? -2.014 8.615 0.936 1.00 94.81 95 MET A C 1
ATOM 678 O O . MET A 1 95 ? -1.105 7.929 1.410 1.00 94.81 95 MET A O 1
ATOM 682 N N . GLY A 1 96 ? -2.519 9.671 1.564 1.00 92.44 96 GLY A N 1
ATOM 683 C CA . GLY A 1 96 ? -2.152 10.079 2.910 1.00 92.44 96 GLY A CA 1
ATOM 684 C C . GLY A 1 96 ? -2.809 9.231 3.996 1.00 92.44 96 GLY A C 1
ATOM 685 O O . GLY A 1 96 ? -3.631 8.353 3.740 1.00 92.44 96 GLY A O 1
ATOM 686 N N . CYS A 1 97 ? -2.464 9.519 5.245 1.00 92.31 97 CYS A N 1
ATOM 687 C CA . CYS A 1 97 ? -3.089 8.924 6.422 1.00 92.31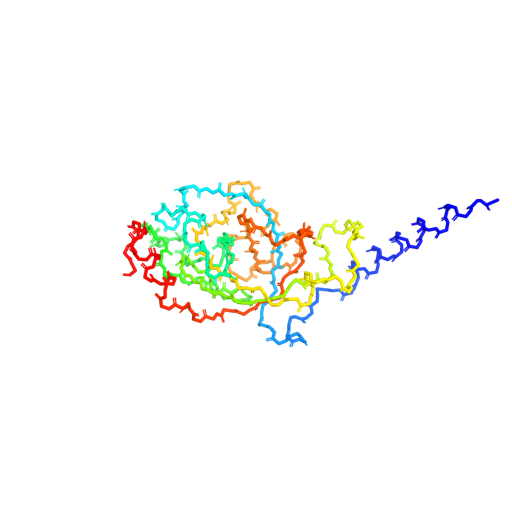 97 CYS A CA 1
ATOM 688 C C . CYS A 1 97 ? -4.629 9.009 6.384 1.00 92.31 97 CYS A C 1
ATOM 690 O O . CYS A 1 97 ? -5.201 10.100 6.357 1.00 92.31 97 CYS A O 1
ATOM 692 N N . GLY A 1 98 ? -5.286 7.849 6.438 1.00 91.56 98 GLY A N 1
ATOM 693 C CA . GLY A 1 98 ? -6.739 7.700 6.370 1.00 91.56 98 GLY A CA 1
ATOM 694 C C . GLY A 1 98 ? -7.289 7.508 4.957 1.00 91.56 98 GLY A C 1
ATOM 695 O O . GLY A 1 98 ? -8.479 7.255 4.828 1.00 91.56 98 GLY A O 1
ATOM 696 N N . ALA A 1 99 ? -6.465 7.583 3.907 1.00 94.38 99 ALA A N 1
ATOM 697 C CA . ALA A 1 99 ? -6.904 7.316 2.542 1.00 94.38 99 ALA A CA 1
ATOM 698 C C . ALA A 1 99 ? -7.167 5.818 2.319 1.00 94.38 99 ALA A C 1
ATOM 700 O O . ALA A 1 99 ? -6.413 4.961 2.791 1.00 94.38 99 ALA A O 1
ATOM 701 N N . CYS A 1 100 ? -8.208 5.500 1.549 1.00 97.25 100 CYS A N 1
ATOM 702 C CA . CYS A 1 100 ? -8.534 4.135 1.151 1.00 97.25 100 CYS A CA 1
ATOM 703 C C . CYS A 1 100 ? -8.258 3.898 -0.332 1.00 97.25 100 CYS A C 1
ATOM 705 O O . CYS A 1 100 ? -8.231 4.810 -1.161 1.00 97.25 100 CYS A O 1
ATOM 707 N N . GLY A 1 101 ? -8.065 2.633 -0.677 1.00 97.81 101 GLY A N 1
ATOM 708 C CA . GLY A 1 101 ? -7.919 2.213 -2.056 1.00 97.81 101 GLY A CA 1
ATOM 709 C C . GLY A 1 101 ? -8.315 0.764 -2.255 1.00 97.81 101 GLY A C 1
ATOM 710 O O . GLY A 1 101 ? -8.515 -0.002 -1.308 1.00 97.81 101 GLY A O 1
ATOM 711 N N . LYS A 1 102 ? -8.393 0.390 -3.527 1.00 98.38 102 LYS A N 1
ATOM 712 C CA . LYS A 1 102 ? -8.571 -0.992 -3.961 1.00 98.38 102 LYS A CA 1
ATOM 713 C C . LYS A 1 102 ? -7.636 -1.329 -5.102 1.00 98.38 102 LYS A C 1
ATOM 715 O O . LYS A 1 102 ? -7.266 -0.453 -5.886 1.00 98.38 102 LYS A O 1
ATOM 720 N N . GLY A 1 103 ? -7.275 -2.595 -5.213 1.00 98.19 103 GLY A N 1
ATOM 721 C CA . GLY A 1 103 ? -6.335 -3.043 -6.225 1.00 98.19 103 GLY A CA 1
ATOM 722 C C . GLY A 1 103 ? -6.231 -4.551 -6.343 1.00 98.19 103 GLY A C 1
ATOM 723 O O . GLY A 1 103 ? -6.957 -5.294 -5.688 1.00 98.19 103 GLY A O 1
ATOM 724 N N . ARG A 1 104 ? -5.306 -5.004 -7.183 1.00 97.88 104 ARG A N 1
ATOM 725 C CA . ARG A 1 104 ? -4.958 -6.416 -7.361 1.00 97.88 104 ARG A CA 1
ATOM 726 C C . ARG A 1 104 ? -3.455 -6.577 -7.437 1.00 97.88 104 ARG A C 1
ATOM 728 O O . ARG A 1 104 ? -2.763 -5.745 -8.029 1.00 97.88 104 ARG A O 1
ATOM 735 N N . PHE A 1 105 ? -2.969 -7.681 -6.881 1.00 96.88 105 PHE A N 1
ATOM 736 C CA . PHE A 1 105 ? -1.599 -8.102 -7.127 1.00 96.88 105 PHE A CA 1
ATOM 737 C C . PHE A 1 105 ? -1.450 -8.546 -8.575 1.00 96.88 105 PHE A C 1
ATOM 739 O O . PHE A 1 105 ? -2.352 -9.147 -9.158 1.00 96.88 105 PHE A O 1
ATOM 746 N N . ILE A 1 106 ? -0.297 -8.235 -9.146 1.00 93.88 106 ILE A N 1
ATOM 747 C CA . ILE A 1 106 ? 0.069 -8.596 -10.504 1.00 93.88 106 ILE A CA 1
ATOM 748 C C . ILE A 1 106 ? 1.127 -9.685 -10.420 1.00 93.88 106 ILE A C 1
ATOM 750 O O . ILE A 1 106 ? 2.019 -9.630 -9.575 1.00 93.88 106 ILE A O 1
ATOM 754 N N . TYR A 1 107 ? 1.044 -10.662 -11.315 1.00 92.06 107 TYR A N 1
ATOM 755 C CA . TYR A 1 107 ? 2.033 -11.722 -11.412 1.00 92.06 107 TYR A CA 1
ATOM 756 C C . TYR A 1 107 ? 3.401 -11.170 -11.857 1.00 92.06 107 TYR A C 1
ATOM 758 O O . TYR A 1 107 ? 3.690 -11.043 -13.047 1.00 92.06 107 TYR A O 1
ATOM 766 N N . GLY A 1 108 ? 4.240 -10.812 -10.885 1.00 89.81 108 GLY A N 1
ATOM 767 C CA . GLY A 1 108 ? 5.614 -10.360 -11.091 1.00 89.81 108 GLY A CA 1
ATOM 768 C C . GLY A 1 108 ? 6.228 -9.722 -9.847 1.00 89.81 108 GLY A C 1
ATOM 769 O O . GLY A 1 108 ? 5.527 -9.074 -9.065 1.00 89.81 108 GLY A O 1
ATOM 770 N N . HIS A 1 109 ? 7.542 -9.898 -9.689 1.00 88.31 109 HIS A N 1
ATOM 771 C CA . HIS A 1 109 ? 8.323 -9.353 -8.579 1.00 88.31 109 HIS A CA 1
ATOM 772 C C . HIS A 1 109 ? 9.191 -8.162 -9.005 1.00 88.31 109 HIS A C 1
ATOM 774 O O . HIS A 1 109 ? 9.846 -8.230 -10.048 1.00 88.31 109 HIS A O 1
ATOM 780 N N . PRO A 1 110 ? 9.311 -7.128 -8.160 1.00 88.00 110 PRO A N 1
ATOM 781 C CA . PRO A 1 110 ? 10.248 -6.026 -8.357 1.00 88.00 110 PRO A CA 1
ATOM 782 C C . PRO A 1 110 ? 11.722 -6.467 -8.407 1.00 88.00 110 PRO A C 1
ATOM 784 O O . PRO A 1 110 ? 12.485 -5.982 -9.236 1.00 88.00 110 PRO A O 1
ATOM 787 N N . GLN A 1 111 ? 12.133 -7.425 -7.568 1.00 85.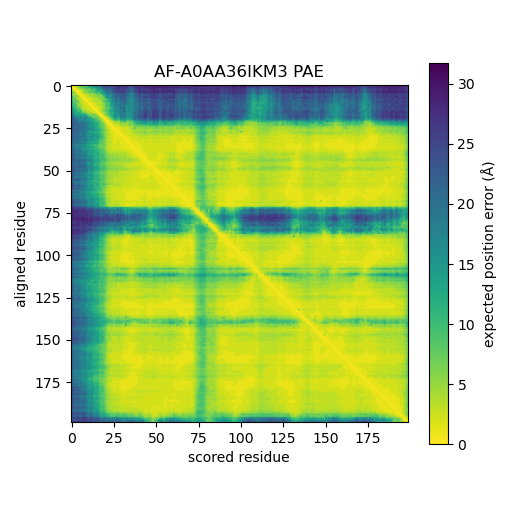44 111 GLN A N 1
ATOM 788 C CA . GLN A 1 111 ? 13.543 -7.833 -7.424 1.00 85.44 111 GLN A CA 1
ATOM 789 C C . GLN A 1 111 ? 13.945 -9.029 -8.315 1.00 85.44 111 GLN A C 1
ATOM 791 O O . GLN A 1 111 ? 14.983 -9.644 -8.089 1.00 85.44 111 GLN A O 1
ATOM 796 N N . SER A 1 112 ? 13.154 -9.365 -9.343 1.00 77.12 112 SER A N 1
ATOM 797 C CA . SER A 1 112 ? 13.507 -10.359 -10.382 1.00 77.12 112 SER A CA 1
ATOM 798 C C . SER A 1 112 ? 13.881 -11.778 -9.893 1.00 77.12 112 SER A C 1
ATOM 800 O O . SER A 1 112 ? 14.592 -12.499 -10.594 1.00 77.12 112 SER A O 1
ATOM 802 N N . TYR A 1 113 ? 13.417 -12.210 -8.715 1.00 81.19 113 TYR A N 1
ATOM 803 C CA . TYR A 1 113 ? 13.614 -13.580 -8.215 1.00 81.19 113 TYR A CA 1
ATOM 804 C C . TYR A 1 113 ? 12.487 -14.534 -8.663 1.00 81.19 113 TYR A C 1
ATOM 806 O O . TYR A 1 113 ? 11.411 -14.063 -9.043 1.00 81.19 113 TYR A O 1
ATOM 814 N N . PRO A 1 114 ? 12.708 -15.869 -8.637 1.00 85.38 114 PRO A N 1
ATOM 815 C CA . PRO A 1 114 ? 11.722 -16.846 -9.096 1.00 85.38 114 PRO A CA 1
ATOM 816 C C . PRO A 1 114 ? 10.357 -16.699 -8.416 1.00 85.38 114 PRO A C 1
ATOM 818 O O . PRO A 1 114 ? 10.267 -16.511 -7.205 1.00 85.38 114 PRO A O 1
ATOM 821 N N . MET A 1 115 ? 9.291 -16.840 -9.204 1.00 86.19 115 MET A N 1
ATOM 822 C CA . MET A 1 115 ? 7.915 -16.878 -8.709 1.00 86.19 115 MET A CA 1
ATOM 823 C C . MET A 1 115 ? 7.598 -18.289 -8.193 1.00 86.19 115 MET A C 1
ATOM 825 O O . MET A 1 115 ? 7.603 -19.246 -8.967 1.00 86.19 115 MET A O 1
ATOM 829 N N . TYR A 1 116 ? 7.294 -18.432 -6.900 1.00 88.06 116 TYR A N 1
ATOM 830 C CA . TYR A 1 116 ? 6.920 -19.726 -6.296 1.00 88.06 116 TYR A CA 1
ATOM 831 C C . TYR A 1 116 ? 5.411 -19.997 -6.306 1.00 88.06 116 TYR A C 1
ATOM 833 O O . TYR A 1 116 ? 4.955 -21.114 -6.050 1.00 88.06 116 TYR A O 1
ATOM 841 N N . VAL A 1 117 ? 4.623 -18.967 -6.596 1.00 90.38 117 VAL A N 1
ATOM 842 C CA . VAL A 1 117 ? 3.168 -19.032 -6.715 1.00 90.38 117 VAL A CA 1
ATOM 843 C C . VAL A 1 117 ? 2.814 -19.086 -8.198 1.00 90.38 117 VAL A C 1
ATOM 845 O O . VAL A 1 117 ? 3.490 -18.469 -9.011 1.00 90.38 117 VAL A O 1
ATOM 848 N N . LYS A 1 118 ? 1.773 -19.835 -8.570 1.00 92.06 118 LYS A N 1
ATOM 849 C CA . LYS A 1 118 ? 1.283 -19.894 -9.956 1.00 92.06 118 LYS A CA 1
ATOM 850 C C . LYS A 1 118 ? 0.490 -18.635 -10.316 1.00 92.06 118 LYS A C 1
ATOM 852 O O . LYS A 1 118 ? -0.161 -18.054 -9.455 1.00 92.06 118 LYS A O 1
ATOM 857 N N . GLU A 1 119 ? 0.491 -18.254 -11.589 1.00 90.75 119 GLU A N 1
ATOM 858 C CA . GLU A 1 119 ? -0.231 -17.073 -12.097 1.00 90.75 119 GLU A CA 1
ATOM 859 C C . GLU A 1 119 ? -1.755 -17.137 -11.876 1.00 90.75 119 GLU A C 1
ATOM 861 O O . GLU A 1 119 ? -2.402 -16.118 -11.642 1.00 90.75 119 GLU A O 1
ATOM 866 N N . ASP A 1 120 ? -2.330 -18.339 -11.860 1.00 92.00 120 ASP A N 1
ATOM 867 C CA . ASP A 1 120 ? -3.749 -18.579 -11.577 1.00 92.00 120 ASP A CA 1
ATOM 868 C C . ASP A 1 120 ? -4.092 -18.569 -10.075 1.00 92.00 120 ASP A C 1
ATOM 870 O O . ASP A 1 120 ? -5.242 -18.798 -9.693 1.00 92.00 120 ASP A O 1
ATOM 874 N N . ALA A 1 121 ? -3.120 -18.295 -9.199 1.00 94.69 121 ALA A N 1
ATOM 875 C CA . ALA A 1 121 ? -3.361 -18.265 -7.768 1.00 94.69 121 ALA A CA 1
ATOM 876 C C . ALA A 1 121 ? -4.320 -17.141 -7.364 1.00 94.69 121 ALA A C 1
ATOM 878 O O . ALA A 1 121 ? -4.289 -16.022 -7.871 1.00 94.69 121 ALA A O 1
ATOM 879 N N . GLU A 1 122 ? -5.125 -17.440 -6.348 1.00 96.25 122 GLU A N 1
ATOM 880 C CA . GLU A 1 122 ? -6.185 -16.575 -5.832 1.00 96.25 122 GLU A CA 1
ATOM 881 C C . GLU A 1 122 ? -5.730 -15.140 -5.493 1.00 96.25 122 GLU A C 1
ATOM 883 O O . GLU A 1 122 ? -6.493 -14.197 -5.704 1.00 96.25 122 GLU A O 1
ATOM 888 N N . ILE A 1 123 ? -4.488 -14.953 -5.028 1.00 95.38 123 ILE A N 1
ATOM 889 C CA . ILE A 1 123 ? -3.918 -13.632 -4.710 1.00 95.38 123 ILE A CA 1
ATOM 890 C C . ILE A 1 123 ? -3.889 -12.680 -5.920 1.00 95.38 123 ILE A C 1
ATOM 892 O O . ILE A 1 123 ? -4.050 -11.475 -5.746 1.00 95.38 123 ILE A O 1
ATOM 896 N N . PHE A 1 124 ? -3.756 -13.213 -7.139 1.00 95.62 124 PHE A N 1
ATOM 897 C CA . PHE A 1 124 ? -3.748 -12.434 -8.384 1.00 95.62 124 PHE A CA 1
ATOM 898 C C . PHE A 1 124 ? -5.152 -12.216 -8.967 1.00 95.62 124 PHE A C 1
ATOM 900 O O . PHE A 1 124 ? -5.338 -11.407 -9.872 1.00 95.62 124 PHE A O 1
ATOM 907 N N . GLN A 1 125 ? -6.158 -12.924 -8.448 1.00 94.19 125 GLN A N 1
ATOM 908 C CA . GLN A 1 125 ? -7.538 -12.861 -8.939 1.00 94.19 125 GLN A CA 1
ATOM 909 C C . GLN A 1 125 ? -8.438 -11.999 -8.046 1.00 94.19 125 GLN A C 1
ATOM 911 O O . GLN A 1 125 ? -9.421 -11.419 -8.516 1.00 94.19 125 GLN A O 1
ATOM 916 N N . LYS A 1 126 ? -8.110 -11.902 -6.753 1.00 95.56 126 LYS A N 1
ATOM 917 C CA . LYS A 1 126 ? -8.892 -11.153 -5.769 1.00 95.56 126 LYS A CA 1
ATOM 918 C C . LYS A 1 126 ? -8.586 -9.665 -5.789 1.00 95.56 126 LYS A C 1
ATOM 920 O O . LYS A 1 126 ? -7.430 -9.256 -5.750 1.00 95.56 126 LYS A O 1
ATOM 925 N N . GLU A 1 127 ? -9.648 -8.866 -5.747 1.00 97.94 127 GLU A N 1
ATOM 926 C CA . GLU A 1 127 ? -9.538 -7.455 -5.395 1.00 97.94 127 GLU A CA 1
ATOM 927 C C . GLU A 1 127 ? -9.286 -7.309 -3.892 1.00 97.94 127 GLU A C 1
ATOM 929 O O . GLU A 1 127 ? -9.974 -7.899 -3.059 1.00 97.94 127 GLU A O 1
ATOM 934 N N . ILE A 1 128 ? -8.277 -6.513 -3.572 1.00 98.31 128 ILE A N 1
ATOM 935 C CA . ILE A 1 128 ? -7.804 -6.210 -2.233 1.00 98.31 128 ILE A CA 1
ATOM 936 C C . ILE A 1 128 ? -8.185 -4.770 -1.929 1.00 98.31 128 ILE A C 1
ATOM 938 O O . ILE A 1 128 ? -7.889 -3.872 -2.716 1.00 98.31 128 ILE A O 1
ATOM 942 N N . LYS A 1 129 ? -8.813 -4.550 -0.776 1.00 98.62 129 LYS A N 1
ATOM 943 C CA . LYS A 1 129 ? -9.108 -3.216 -0.253 1.00 98.62 129 LYS A CA 1
ATOM 944 C C . LYS A 1 129 ? -8.127 -2.875 0.847 1.00 98.62 129 LYS A C 1
ATOM 946 O O . LYS A 1 129 ? -7.770 -3.744 1.637 1.00 98.62 129 LYS A O 1
ATOM 951 N N . PHE A 1 130 ? -7.699 -1.629 0.923 1.00 98.62 130 PHE A N 1
ATOM 952 C CA . PHE A 1 130 ? -6.710 -1.209 1.903 1.00 98.62 130 PHE A CA 1
ATOM 953 C C . PHE A 1 130 ? -6.982 0.200 2.421 1.00 98.62 130 PHE A C 1
A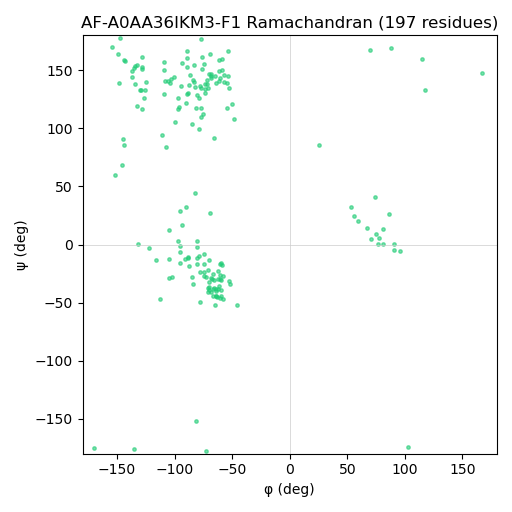TOM 955 O O . PHE A 1 130 ? -7.690 0.984 1.788 1.00 98.62 130 PHE A O 1
ATOM 962 N N . ILE A 1 131 ? -6.425 0.493 3.592 1.00 97.50 131 ILE A N 1
ATOM 963 C CA . ILE A 1 131 ? -6.433 1.808 4.228 1.00 97.50 131 ILE A CA 1
ATOM 964 C C . ILE A 1 131 ? -5.009 2.169 4.644 1.00 97.50 131 ILE A C 1
ATOM 966 O O . ILE A 1 131 ? -4.301 1.360 5.251 1.00 97.50 131 ILE A O 1
ATOM 970 N N . VAL A 1 132 ? -4.595 3.390 4.317 1.00 96.56 132 VAL A N 1
ATOM 971 C CA . VAL A 1 132 ? -3.310 3.950 4.728 1.00 96.56 132 VAL A CA 1
ATOM 972 C C . VAL A 1 132 ? -3.403 4.378 6.181 1.00 96.56 132 VAL A C 1
ATOM 974 O O . VAL A 1 132 ? -4.185 5.256 6.543 1.00 96.56 132 VAL A O 1
ATOM 977 N N . ILE A 1 133 ? -2.594 3.755 7.023 1.00 94.94 133 ILE A N 1
ATOM 978 C CA . ILE A 1 133 ? -2.598 3.998 8.467 1.00 94.94 133 ILE A CA 1
ATOM 979 C C . ILE A 1 133 ? -1.203 4.217 9.033 1.00 94.94 133 ILE A C 1
ATOM 981 O O . ILE A 1 133 ? -1.086 4.437 10.234 1.00 94.94 133 ILE A O 1
ATOM 985 N N . ASP A 1 134 ? -0.173 4.168 8.194 1.00 94.56 134 ASP A N 1
ATOM 986 C CA . ASP A 1 134 ? 1.211 4.455 8.550 1.00 94.56 134 ASP A CA 1
ATOM 987 C C . ASP A 1 134 ? 1.948 5.077 7.350 1.00 94.56 134 ASP A C 1
ATOM 989 O O . ASP A 1 134 ? 1.381 5.229 6.260 1.00 94.56 134 ASP A O 1
ATOM 993 N N . THR A 1 135 ? 3.216 5.431 7.538 1.00 93.31 135 THR A N 1
ATOM 994 C CA . THR A 1 135 ? 4.067 6.016 6.498 1.00 93.31 135 THR A CA 1
ATOM 995 C C . THR A 1 135 ? 5.355 5.226 6.359 1.00 93.31 135 THR A C 1
ATOM 997 O O . THR A 1 135 ? 6.111 5.087 7.317 1.00 93.31 135 THR A O 1
ATOM 1000 N N . CYS A 1 136 ? 5.653 4.783 5.140 1.00 94.75 136 CYS A N 1
ATOM 1001 C CA . CYS A 1 136 ? 6.975 4.284 4.801 1.00 94.75 136 CYS A CA 1
ATOM 1002 C C . CYS A 1 136 ? 7.873 5.466 4.425 1.00 94.75 136 CYS A C 1
ATOM 1004 O O . CYS A 1 136 ? 7.745 6.042 3.343 1.00 94.75 136 CYS A O 1
ATOM 1006 N N . THR A 1 137 ? 8.759 5.861 5.337 1.00 90.56 137 THR A N 1
ATOM 1007 C CA . THR A 1 137 ? 9.641 7.017 5.136 1.00 90.56 137 THR A CA 1
ATOM 1008 C C . THR A 1 137 ? 10.877 6.633 4.329 1.00 90.56 137 THR A C 1
ATOM 1010 O O . THR A 1 137 ? 11.483 5.582 4.552 1.00 90.56 137 THR A O 1
ATOM 1013 N N . HIS A 1 138 ? 11.282 7.511 3.414 1.00 88.12 138 HIS A N 1
ATOM 1014 C CA . HI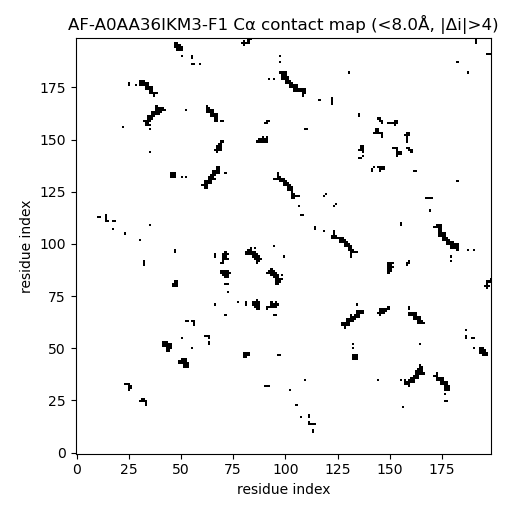S A 1 138 ? 12.460 7.342 2.567 1.00 88.12 138 HIS A CA 1
ATOM 1015 C C . HIS A 1 138 ? 13.731 7.219 3.413 1.00 88.12 138 HIS A C 1
ATOM 1017 O O . HIS A 1 138 ? 14.566 6.342 3.206 1.00 88.12 138 HIS A O 1
ATOM 1023 N N . GLN A 1 139 ? 13.859 8.082 4.422 1.00 83.81 139 GLN A N 1
ATOM 1024 C CA . GLN A 1 139 ? 15.092 8.246 5.192 1.00 83.81 139 GLN A CA 1
ATOM 1025 C C . GLN A 1 139 ? 15.304 7.180 6.281 1.00 83.81 139 GLN A C 1
ATOM 1027 O O . GLN A 1 139 ? 16.410 7.073 6.805 1.00 83.81 139 GLN A O 1
ATOM 1032 N N . ALA A 1 140 ? 14.297 6.363 6.614 1.00 82.06 140 ALA A N 1
ATOM 1033 C CA . ALA A 1 140 ? 14.400 5.337 7.661 1.00 82.06 140 ALA A CA 1
ATOM 1034 C C . ALA A 1 140 ? 14.886 3.968 7.144 1.00 82.06 140 ALA A C 1
ATOM 1036 O O . ALA A 1 140 ? 14.486 2.930 7.661 1.00 82.06 140 ALA A O 1
ATOM 1037 N N . GLY A 1 141 ? 15.741 3.954 6.118 1.00 83.00 141 GLY A N 1
ATOM 1038 C CA . GLY A 1 141 ? 16.285 2.721 5.536 1.00 83.00 141 GLY A CA 1
ATOM 1039 C C . GLY A 1 141 ? 15.461 2.129 4.390 1.00 83.00 141 GLY A C 1
ATOM 1040 O O . GLY A 1 141 ? 15.890 1.143 3.801 1.00 83.00 141 GLY A O 1
ATOM 1041 N N . ASN A 1 142 ? 14.350 2.759 3.996 1.00 89.88 142 ASN A N 1
ATOM 1042 C CA . ASN A 1 142 ? 13.490 2.293 2.898 1.00 89.88 142 ASN A CA 1
ATOM 1043 C C . ASN A 1 142 ? 13.822 2.962 1.554 1.00 89.88 142 ASN A C 1
ATOM 1045 O O . ASN A 1 142 ? 12.946 3.134 0.705 1.00 89.88 142 ASN A O 1
ATOM 1049 N N . LEU A 1 143 ? 15.087 3.353 1.356 1.00 91.94 143 LEU A N 1
ATOM 1050 C CA . LEU A 1 143 ? 15.552 4.114 0.188 1.00 91.94 143 LEU A CA 1
ATOM 1051 C C . LEU A 1 143 ? 15.279 3.398 -1.142 1.00 91.94 143 LEU A C 1
ATOM 1053 O O . LEU A 1 143 ? 15.144 4.048 -2.174 1.00 91.94 143 LEU A O 1
ATOM 1057 N N . GLU A 1 144 ? 15.213 2.066 -1.131 1.00 94.88 144 GLU A N 1
ATOM 1058 C CA . GLU A 1 144 ? 14.946 1.273 -2.332 1.00 94.88 144 GLU A CA 1
ATOM 1059 C C . GLU A 1 144 ? 13.460 1.250 -2.737 1.00 94.88 144 GLU A C 1
ATOM 1061 O O . GLU A 1 144 ? 13.152 1.049 -3.913 1.00 94.88 144 GLU A O 1
ATOM 1066 N N . TRP A 1 145 ? 12.547 1.487 -1.787 1.00 95.56 145 TRP A N 1
ATOM 1067 C CA . TRP A 1 145 ? 11.102 1.294 -1.953 1.00 95.56 145 TRP A CA 1
ATOM 1068 C C . TRP A 1 145 ? 10.313 2.601 -1.927 1.00 95.56 145 TRP A C 1
ATOM 1070 O O . TRP A 1 145 ? 9.447 2.819 -2.778 1.00 95.56 145 TRP A O 1
ATOM 1080 N N . CYS A 1 146 ? 10.608 3.460 -0.952 1.00 95.12 146 CYS A N 1
ATOM 1081 C CA . CYS A 1 146 ? 9.759 4.571 -0.546 1.00 95.12 146 CYS A CA 1
ATOM 1082 C C . CYS A 1 146 ? 10.421 5.883 -0.931 1.00 95.12 146 CYS A C 1
ATOM 1084 O O . CYS A 1 146 ? 11.263 6.397 -0.206 1.00 95.12 146 CYS A O 1
ATOM 1086 N N . GLU A 1 147 ? 10.079 6.413 -2.100 1.00 92.94 147 GLU A N 1
ATOM 1087 C CA . GLU A 1 147 ? 10.603 7.699 -2.556 1.00 92.94 147 GLU A CA 1
ATOM 1088 C C . GLU A 1 147 ? 10.060 8.857 -1.720 1.00 92.94 147 GLU A C 1
ATOM 1090 O O . GLU A 1 147 ? 8.911 8.834 -1.291 1.00 92.94 147 GLU A O 1
ATOM 1095 N N . GLY A 1 148 ? 10.876 9.895 -1.524 1.00 88.25 148 GLY A N 1
ATOM 1096 C CA . GLY A 1 148 ? 10.492 11.094 -0.764 1.00 88.25 148 GLY A CA 1
ATOM 1097 C C . GLY A 1 148 ? 9.824 12.189 -1.601 1.00 88.25 148 GLY A C 1
ATOM 1098 O O . GLY A 1 148 ? 9.327 13.169 -1.057 1.00 88.25 148 GLY A O 1
ATOM 1099 N N . LYS A 1 149 ? 9.840 12.076 -2.938 1.00 89.44 149 LYS A N 1
ATOM 1100 C CA . LYS A 1 149 ? 9.326 13.118 -3.847 1.00 89.44 149 LYS A CA 1
ATOM 1101 C C . LYS A 1 149 ? 8.346 12.555 -4.871 1.00 89.44 149 LYS A C 1
ATOM 1103 O O . LYS A 1 149 ? 8.621 11.543 -5.515 1.00 89.44 149 LYS A O 1
ATOM 1108 N N . ALA A 1 150 ? 7.214 13.234 -5.044 1.00 91.88 150 ALA A N 1
ATOM 1109 C CA . ALA A 1 150 ? 6.216 12.871 -6.045 1.00 91.88 150 ALA A CA 1
ATOM 1110 C C . ALA A 1 150 ? 6.807 12.926 -7.466 1.00 91.88 150 ALA A C 1
ATOM 1112 O O . ALA A 1 150 ? 7.649 13.772 -7.775 1.00 91.88 150 ALA A O 1
ATOM 1113 N N . GLY A 1 151 ? 6.382 12.001 -8.328 1.00 91.75 151 GLY A N 1
ATOM 1114 C CA . GLY A 1 151 ? 6.885 11.851 -9.695 1.00 91.75 151 GLY A CA 1
ATOM 1115 C C . GLY A 1 151 ? 8.256 11.178 -9.811 1.00 91.75 151 GLY A C 1
ATOM 1116 O O . GLY A 1 151 ? 8.738 10.994 -10.928 1.00 91.75 151 GLY A O 1
ATOM 1117 N N . LYS A 1 152 ? 8.883 10.783 -8.695 1.00 93.00 152 LYS A N 1
ATOM 1118 C CA . LYS A 1 152 ? 10.080 9.937 -8.710 1.00 93.00 152 LYS A CA 1
ATOM 1119 C C . LYS A 1 152 ? 9.715 8.470 -8.558 1.00 93.00 152 LYS A C 1
ATOM 1121 O O . LYS A 1 152 ? 8.876 8.113 -7.734 1.00 93.00 152 LYS A O 1
ATOM 1126 N N . ALA A 1 153 ? 10.363 7.643 -9.368 1.00 94.69 153 ALA A N 1
ATOM 1127 C CA . ALA A 1 153 ? 10.274 6.199 -9.263 1.00 94.69 153 ALA A CA 1
ATOM 1128 C C . ALA A 1 153 ? 11.299 5.680 -8.255 1.00 94.69 153 ALA A C 1
ATOM 1130 O O . ALA A 1 153 ? 12.402 6.217 -8.179 1.00 94.69 153 ALA A O 1
ATOM 1131 N N . ASN A 1 154 ? 10.937 4.624 -7.533 1.00 94.69 154 ASN A N 1
ATOM 1132 C CA . ASN A 1 154 ? 11.862 3.873 -6.692 1.00 94.69 154 ASN A CA 1
ATOM 1133 C C . ASN A 1 154 ? 12.830 3.021 -7.536 1.00 94.69 154 ASN A C 1
ATOM 1135 O O . ASN A 1 154 ? 12.774 3.032 -8.771 1.00 94.69 154 ASN A O 1
ATOM 1139 N N . GLN A 1 155 ? 13.707 2.248 -6.885 1.00 94.88 155 GLN A N 1
ATOM 1140 C CA . GLN A 1 155 ? 14.736 1.448 -7.573 1.00 94.88 155 GLN A CA 1
ATOM 1141 C C . GLN A 1 155 ? 14.164 0.406 -8.546 1.00 94.88 155 GLN A C 1
ATOM 1143 O O . GLN A 1 155 ? 14.867 -0.066 -9.437 1.00 94.88 155 GLN A O 1
ATOM 1148 N N . TYR A 1 156 ? 12.875 0.096 -8.414 1.00 93.06 156 TYR A N 1
ATOM 1149 C CA . TYR A 1 156 ? 12.158 -0.891 -9.212 1.00 93.06 156 TYR A CA 1
ATOM 1150 C C . TYR A 1 156 ? 11.224 -0.262 -10.257 1.00 93.06 156 TYR A C 1
ATOM 1152 O O . TYR A 1 156 ? 10.364 -0.942 -10.823 1.00 93.06 156 TYR A O 1
ATOM 1160 N N . GLY A 1 157 ? 11.365 1.046 -10.500 1.00 92.06 157 GLY A N 1
ATOM 1161 C CA . GLY A 1 157 ? 10.649 1.780 -11.542 1.00 92.06 157 GLY A CA 1
ATOM 1162 C C . GLY A 1 157 ? 9.218 2.193 -11.185 1.00 92.06 157 GLY A C 1
ATOM 1163 O O . GLY A 1 157 ? 8.556 2.829 -12.005 1.00 92.06 157 GLY A O 1
ATOM 1164 N N . ALA A 1 158 ? 8.718 1.875 -9.987 1.00 93.88 158 ALA A N 1
ATOM 1165 C CA . ALA A 1 158 ? 7.372 2.263 -9.570 1.00 93.88 158 ALA A CA 1
ATOM 1166 C C . ALA A 1 158 ? 7.362 3.650 -8.916 1.00 93.88 158 ALA A C 1
ATOM 1168 O O . ALA A 1 158 ? 8.197 3.953 -8.070 1.00 93.88 158 ALA A O 1
ATOM 1169 N N . LEU A 1 159 ? 6.368 4.474 -9.262 1.00 95.31 159 LEU A N 1
ATOM 1170 C CA . LEU A 1 159 ? 6.153 5.808 -8.671 1.00 95.31 159 LEU A CA 1
ATOM 1171 C C . LEU A 1 159 ? 5.469 5.773 -7.297 1.00 95.31 159 LEU A C 1
ATOM 1173 O O . LEU A 1 159 ? 5.331 6.810 -6.648 1.00 95.31 159 LEU A O 1
ATOM 1177 N N . ASN A 1 160 ? 4.983 4.599 -6.899 1.00 97.25 160 ASN A N 1
ATOM 1178 C CA . ASN A 1 160 ? 4.201 4.372 -5.692 1.00 97.25 160 ASN A CA 1
ATOM 1179 C C . ASN A 1 160 ? 4.731 3.129 -4.984 1.00 97.25 160 ASN A C 1
ATOM 1181 O O . ASN A 1 160 ? 5.246 2.209 -5.628 1.00 97.25 160 ASN A O 1
ATOM 1185 N N . HIS A 1 161 ? 4.532 3.078 -3.675 1.00 97.94 161 HIS A N 1
ATOM 1186 C CA . HIS A 1 161 ? 4.839 1.906 -2.878 1.00 97.94 161 HIS A CA 1
ATOM 1187 C C . HIS A 1 161 ? 3.868 1.789 -1.697 1.00 97.94 161 HIS A C 1
ATOM 1189 O O . HIS A 1 161 ? 3.501 2.796 -1.084 1.00 97.94 161 HIS A O 1
ATOM 1195 N N . LEU A 1 162 ? 3.431 0.560 -1.418 1.00 98.44 162 LEU A N 1
ATOM 1196 C CA . LEU A 1 162 ? 2.532 0.220 -0.316 1.00 98.44 162 LEU A CA 1
ATOM 1197 C C . LEU A 1 162 ? 3.138 -0.921 0.504 1.00 98.44 162 LEU A C 1
ATOM 1199 O O . LEU A 1 162 ? 3.277 -2.039 0.009 1.00 98.44 162 LEU A O 1
ATOM 1203 N N . ASP A 1 163 ? 3.443 -0.648 1.763 1.00 98.00 163 ASP A N 1
ATOM 1204 C CA . ASP A 1 163 ? 3.971 -1.625 2.703 1.00 98.00 163 ASP A CA 1
ATOM 1205 C C . ASP A 1 163 ? 2.829 -2.206 3.548 1.00 98.00 163 ASP A C 1
ATOM 1207 O O . ASP A 1 163 ? 2.125 -1.475 4.244 1.00 98.00 163 ASP A O 1
ATOM 1211 N N . PHE A 1 164 ? 2.583 -3.510 3.470 1.00 98.44 164 PHE A N 1
ATOM 1212 C CA . PHE A 1 164 ? 1.449 -4.150 4.135 1.00 98.44 164 PHE A CA 1
ATOM 1213 C C . PHE A 1 164 ? 1.807 -4.576 5.562 1.00 98.44 164 PHE A C 1
ATOM 1215 O O . PHE A 1 164 ? 2.777 -5.299 5.787 1.00 98.44 164 PHE A O 1
ATOM 1222 N N . ALA A 1 165 ? 0.969 -4.212 6.537 1.00 98.06 165 ALA A N 1
ATOM 1223 C CA . ALA A 1 165 ? 1.163 -4.653 7.921 1.00 98.06 165 ALA A CA 1
ATOM 1224 C C . ALA A 1 165 ? 0.966 -6.176 8.047 1.00 98.06 165 ALA A C 1
ATOM 1226 O O . ALA A 1 165 ? 1.772 -6.869 8.663 1.00 98.06 165 ALA A O 1
ATOM 1227 N N . ASP A 1 166 ? -0.087 -6.695 7.412 1.00 97.50 166 ASP A N 1
ATOM 1228 C CA . ASP A 1 166 ? -0.410 -8.124 7.340 1.00 97.50 166 ASP A CA 1
ATOM 1229 C C . ASP A 1 166 ? -1.015 -8.444 5.968 1.00 97.50 166 ASP A C 1
ATOM 1231 O O . ASP A 1 166 ? -2.227 -8.341 5.787 1.00 97.50 166 ASP A O 1
ATOM 1235 N N . PRO A 1 167 ? -0.185 -8.708 4.946 1.00 97.31 167 PRO A N 1
ATOM 1236 C CA . PRO A 1 167 ? -0.664 -8.932 3.587 1.00 97.31 167 PRO A CA 1
ATOM 1237 C C . PRO A 1 167 ? -1.441 -10.254 3.464 1.00 97.31 167 PRO A C 1
ATOM 1239 O O . PRO A 1 167 ? -1.312 -11.141 4.310 1.00 97.31 167 PRO A O 1
ATOM 1242 N N . PRO A 1 168 ? -2.221 -10.447 2.383 1.00 97.00 168 PRO A N 1
ATOM 1243 C CA . PRO A 1 168 ? -2.944 -11.696 2.173 1.00 97.00 168 PRO A CA 1
ATOM 1244 C C . PRO A 1 168 ? -2.018 -12.926 2.097 1.00 97.00 168 PRO A C 1
ATOM 1246 O O . PRO A 1 168 ? -0.828 -12.811 1.783 1.00 97.00 168 PRO A O 1
ATOM 1249 N N . PRO A 1 169 ? -2.560 -14.139 2.325 1.00 96.19 169 PRO A N 1
ATOM 1250 C CA . PRO A 1 169 ? -1.801 -15.376 2.183 1.00 96.19 169 PRO A CA 1
ATOM 1251 C C . PRO A 1 169 ? -1.128 -15.496 0.812 1.00 96.19 169 PRO A C 1
ATOM 1253 O O . PRO A 1 169 ? -1.712 -15.121 -0.203 1.00 96.19 169 PRO A O 1
ATOM 1256 N N . LYS A 1 170 ? 0.067 -16.103 0.786 1.00 95.12 170 LYS A N 1
ATOM 1257 C CA . LYS A 1 170 ? 0.917 -16.280 -0.411 1.00 95.12 170 LYS A CA 1
ATOM 1258 C C . LYS A 1 170 ? 1.487 -14.983 -0.999 1.00 95.12 170 LYS A C 1
ATOM 1260 O O . LYS A 1 170 ? 1.962 -15.005 -2.124 1.00 95.12 170 LYS A O 1
ATOM 1265 N N . PHE A 1 171 ? 1.438 -13.877 -0.265 1.00 95.56 171 PHE A N 1
ATOM 1266 C CA . PHE A 1 171 ? 2.118 -12.638 -0.631 1.00 95.56 171 PHE A CA 1
ATOM 1267 C C . PHE A 1 171 ? 3.646 -12.786 -0.658 1.00 95.56 171 PHE A C 1
ATOM 1269 O O . PHE A 1 171 ? 4.207 -13.376 0.266 1.00 95.56 171 PHE A O 1
ATOM 1276 N N . ASP A 1 172 ? 4.284 -12.180 -1.665 1.00 94.69 172 ASP A N 1
ATOM 1277 C CA . ASP A 1 172 ? 5.739 -12.183 -1.875 1.00 94.69 172 ASP A CA 1
ATOM 1278 C C . ASP A 1 172 ? 6.201 -10.907 -2.622 1.00 94.69 172 ASP A C 1
ATOM 1280 O O . ASP A 1 172 ? 6.674 -10.949 -3.747 1.00 94.69 172 ASP A O 1
ATOM 1284 N N . HIS A 1 173 ? 5.951 -9.720 -2.055 1.00 94.69 173 HIS A N 1
ATOM 1285 C CA . HIS A 1 173 ? 6.391 -8.421 -2.616 1.00 94.69 173 HIS A CA 1
ATOM 1286 C C . HIS A 1 173 ? 5.994 -8.160 -4.085 1.00 94.69 173 HIS A C 1
ATOM 1288 O O . HIS A 1 173 ? 6.713 -7.491 -4.827 1.00 94.69 173 HIS A O 1
ATOM 1294 N N . TYR A 1 174 ? 4.848 -8.673 -4.533 1.00 95.31 174 TYR A N 1
ATOM 1295 C CA . TYR A 1 174 ? 4.378 -8.502 -5.908 1.00 95.31 174 TYR A CA 1
ATOM 1296 C C . TYR A 1 174 ? 4.150 -7.032 -6.282 1.00 95.31 174 TYR A C 1
ATOM 1298 O O . TYR A 1 174 ? 3.874 -6.174 -5.436 1.00 95.31 174 TYR A O 1
ATOM 1306 N N . TYR A 1 175 ? 4.155 -6.739 -7.582 1.00 95.69 175 TYR A N 1
ATOM 1307 C CA . TYR A 1 175 ? 3.557 -5.494 -8.060 1.00 95.69 175 TYR A CA 1
ATOM 1308 C C . TYR A 1 175 ? 2.060 -5.448 -7.729 1.00 95.69 175 TYR A C 1
ATOM 1310 O O . TYR A 1 175 ? 1.374 -6.471 -7.708 1.00 95.69 175 TYR A O 1
ATOM 1318 N N . PHE A 1 176 ? 1.535 -4.246 -7.509 1.00 97.69 176 PHE A N 1
ATOM 1319 C CA . PHE A 1 176 ? 0.138 -4.026 -7.158 1.00 97.69 176 PHE A CA 1
ATOM 1320 C C . PHE A 1 176 ? -0.454 -2.905 -8.009 1.00 97.69 176 PHE A C 1
ATOM 1322 O O . PHE A 1 176 ? 0.020 -1.769 -7.984 1.00 97.69 176 PHE A O 1
ATOM 1329 N N . ALA A 1 177 ? -1.486 -3.221 -8.787 1.00 97.62 177 ALA A N 1
ATOM 1330 C CA . ALA A 1 177 ? -2.263 -2.230 -9.524 1.00 97.62 177 ALA A CA 1
ATOM 1331 C C . ALA A 1 177 ? -3.407 -1.744 -8.636 1.00 97.62 177 ALA A C 1
ATOM 1333 O O . ALA A 1 177 ? -4.131 -2.571 -8.090 1.00 97.62 177 ALA A O 1
ATOM 1334 N N . PHE A 1 178 ? -3.590 -0.431 -8.489 1.00 98.44 178 PHE A N 1
ATOM 1335 C CA . PHE A 1 178 ? -4.599 0.111 -7.580 1.00 98.44 178 PHE A CA 1
ATOM 1336 C C . PHE A 1 178 ? -5.203 1.445 -8.022 1.00 98.44 178 PHE A C 1
ATOM 1338 O O . PHE A 1 178 ? -4.670 2.167 -8.870 1.00 98.44 178 PHE A O 1
ATOM 1345 N N . SER A 1 179 ? -6.328 1.777 -7.398 1.00 97.75 179 SER A N 1
ATOM 1346 C CA . SER A 1 179 ? -6.993 3.072 -7.486 1.00 97.75 179 SER A CA 1
ATOM 1347 C C . SER A 1 179 ? -7.410 3.527 -6.083 1.00 97.75 179 SER A C 1
ATOM 1349 O O . SER A 1 179 ? -7.926 2.704 -5.321 1.00 97.75 179 SER A O 1
ATOM 1351 N N . PRO A 1 180 ? -7.235 4.817 -5.742 1.00 96.81 180 PRO A N 1
ATOM 1352 C CA . PRO A 1 180 ? -7.871 5.401 -4.568 1.00 96.81 180 PRO A CA 1
ATOM 1353 C C . PRO A 1 180 ? -9.393 5.242 -4.648 1.00 96.81 180 PRO A C 1
ATOM 1355 O O . PRO A 1 180 ? -9.974 5.317 -5.735 1.00 96.81 180 PRO A O 1
ATOM 1358 N N . GLU A 1 181 ? -10.039 5.047 -3.505 1.00 95.88 181 GLU A N 1
ATOM 1359 C CA . GLU A 1 181 ? -11.495 5.068 -3.380 1.00 95.88 181 GLU A CA 1
ATOM 1360 C C . GLU A 1 181 ? -11.913 5.706 -2.047 1.00 95.88 181 GLU A C 1
ATOM 1362 O O . GLU A 1 181 ? -11.115 5.726 -1.108 1.00 95.88 181 GLU A O 1
ATOM 1367 N N . PRO A 1 182 ? -13.147 6.229 -1.932 1.00 94.75 182 PRO A N 1
ATOM 1368 C CA . PRO A 1 182 ? -13.653 6.709 -0.653 1.00 94.75 182 PRO A CA 1
ATOM 1369 C C . PRO A 1 182 ? -13.614 5.610 0.412 1.00 94.75 182 PRO A C 1
ATOM 1371 O O . PRO A 1 182 ? -13.956 4.455 0.139 1.00 94.75 182 PRO A O 1
ATOM 1374 N N . CYS A 1 183 ? -13.235 5.973 1.635 1.00 95.19 183 CYS A N 1
ATOM 1375 C CA . CYS A 1 183 ? -13.334 5.056 2.757 1.00 95.19 183 CYS A CA 1
ATOM 1376 C C . CYS A 1 183 ? -14.804 4.811 3.131 1.00 95.19 183 CYS A C 1
ATOM 1378 O O . CYS A 1 183 ? -15.640 5.706 3.020 1.00 95.19 183 CYS A O 1
ATOM 1380 N N . PRO A 1 184 ? -15.156 3.605 3.605 1.00 96.06 184 PRO A N 1
ATOM 1381 C CA . PRO A 1 184 ? -16.458 3.382 4.208 1.00 96.06 184 PRO A CA 1
ATOM 1382 C C . PRO A 1 184 ? -16.547 4.140 5.539 1.00 96.06 184 PRO A C 1
ATOM 1384 O O . PRO A 1 184 ? -15.579 4.172 6.301 1.00 96.06 184 PRO A O 1
ATOM 1387 N N . ALA A 1 185 ? -17.736 4.657 5.861 1.00 95.19 185 ALA A N 1
ATOM 1388 C CA . ALA A 1 185 ? -17.986 5.446 7.073 1.00 95.19 185 ALA A CA 1
ATOM 1389 C C . ALA A 1 185 ? -17.536 4.747 8.371 1.00 95.19 185 ALA A C 1
ATOM 1391 O O . ALA A 1 185 ? -17.105 5.393 9.323 1.00 95.19 185 ALA A O 1
ATOM 1392 N N . GLU A 1 186 ? -17.599 3.412 8.414 1.00 96.19 186 GLU A N 1
ATOM 1393 C CA . GLU A 1 186 ? -17.083 2.635 9.542 1.00 96.19 186 GLU A CA 1
ATOM 1394 C C . GLU A 1 186 ? -15.574 2.846 9.753 1.00 96.19 186 GLU A C 1
ATOM 1396 O O . GLU A 1 186 ? -15.140 3.056 10.886 1.00 96.19 186 GLU A O 1
ATOM 1401 N N . LEU A 1 187 ? -14.769 2.801 8.686 1.00 94.81 187 LEU A N 1
ATOM 1402 C CA . LEU A 1 187 ? -13.324 3.012 8.781 1.00 94.81 187 LEU A CA 1
ATOM 1403 C C . LEU A 1 187 ? -12.991 4.465 9.099 1.00 94.81 187 LEU A C 1
ATOM 1405 O O . LEU A 1 187 ? -12.122 4.699 9.934 1.00 94.81 187 LEU A O 1
ATOM 1409 N N . GLU A 1 188 ? -13.714 5.418 8.510 1.00 92.06 188 GLU A N 1
ATOM 1410 C CA . GLU A 1 188 ? -13.565 6.843 8.830 1.00 92.06 188 GLU A CA 1
ATOM 1411 C C . GLU A 1 188 ? -13.824 7.100 10.321 1.00 92.06 188 GLU A C 1
ATOM 1413 O O . GLU A 1 188 ? -13.006 7.721 11.002 1.00 92.06 188 GLU A O 1
ATOM 1418 N N . HIS A 1 189 ? -14.911 6.543 10.866 1.00 92.12 189 HIS A N 1
ATOM 1419 C CA . HIS A 1 189 ? -15.245 6.665 12.284 1.00 92.12 189 HIS A CA 1
ATOM 1420 C C . HIS A 1 189 ? -14.190 6.008 13.183 1.00 92.12 189 HIS A C 1
ATOM 1422 O O . HIS A 1 189 ? -13.750 6.607 14.165 1.00 92.12 189 HIS A O 1
ATOM 1428 N N . ARG A 1 190 ? -13.735 4.793 12.846 1.00 93.62 190 ARG A N 1
ATOM 1429 C CA . ARG A 1 190 ? -12.684 4.104 13.613 1.00 93.62 190 ARG A CA 1
ATOM 1430 C C . ARG A 1 190 ? -11.356 4.859 13.572 1.00 93.62 190 ARG A C 1
ATOM 1432 O O . ARG A 1 190 ? -10.658 4.872 14.586 1.00 93.62 190 ARG A O 1
ATOM 1439 N N . PHE A 1 191 ? -11.010 5.448 12.429 1.00 91.06 191 PHE A N 1
ATOM 1440 C CA . PHE A 1 191 ? -9.801 6.246 12.254 1.00 91.06 191 PHE A CA 1
ATOM 1441 C C . PHE A 1 191 ? -9.877 7.503 13.120 1.00 91.06 191 PHE A C 1
ATOM 1443 O O . PHE A 1 191 ? -8.993 7.725 13.942 1.00 91.06 191 PHE A O 1
ATOM 1450 N N . ALA A 1 192 ? -10.967 8.268 13.017 1.00 88.50 192 ALA A N 1
ATOM 1451 C CA . ALA A 1 192 ? -11.178 9.483 13.802 1.00 88.50 192 ALA A CA 1
ATOM 1452 C C . ALA A 1 192 ? -11.217 9.220 15.320 1.00 88.50 192 ALA A C 1
ATOM 1454 O O . ALA A 1 192 ? -10.720 10.028 16.097 1.00 88.50 192 ALA A O 1
ATOM 1455 N N . ALA A 1 193 ? -11.773 8.084 15.754 1.00 89.94 193 ALA A N 1
ATOM 1456 C CA . ALA A 1 193 ? -11.862 7.731 17.171 1.00 89.94 193 ALA A CA 1
ATOM 1457 C C . ALA A 1 193 ? -10.515 7.324 17.797 1.00 89.94 193 ALA A C 1
ATOM 1459 O O . ALA A 1 193 ? -10.339 7.446 19.009 1.00 89.94 193 ALA A O 1
ATOM 1460 N N . GLN A 1 194 ? -9.587 6.793 16.998 1.00 87.19 194 GLN A N 1
ATOM 1461 C CA . GLN A 1 194 ? -8.308 6.265 17.486 1.00 87.19 194 GLN A CA 1
ATOM 1462 C C . GLN A 1 194 ? -7.129 7.188 17.189 1.00 87.19 194 GLN A C 1
ATOM 1464 O O . GLN A 1 194 ? -6.135 7.162 17.915 1.00 87.19 194 GLN A O 1
ATOM 1469 N N . SER A 1 195 ? -7.210 7.976 16.118 1.00 83.81 195 SER A N 1
ATOM 1470 C CA . SER A 1 195 ? -6.111 8.828 15.703 1.00 83.81 195 SER A CA 1
ATOM 1471 C C . SER A 1 195 ? -5.989 10.021 16.641 1.00 83.81 195 SER A C 1
ATOM 1473 O O . SER A 1 195 ? -6.958 10.707 16.958 1.00 83.81 195 SER A O 1
ATOM 1475 N N . LYS A 1 196 ? -4.757 10.312 17.057 1.00 81.19 196 LYS A N 1
ATOM 1476 C CA . LYS A 1 196 ? -4.419 11.586 17.703 1.00 81.19 196 LYS A CA 1
ATOM 1477 C C . LYS A 1 196 ? -4.361 12.742 16.702 1.00 81.19 196 LYS A C 1
ATOM 1479 O O . LYS A 1 196 ? -4.240 13.894 17.117 1.00 81.19 196 LYS A O 1
ATOM 1484 N N . CYS A 1 197 ? -4.445 12.451 15.404 1.00 69.19 197 CYS A N 1
ATOM 1485 C CA . CYS A 1 197 ? -4.679 13.469 14.403 1.00 69.19 197 CYS A CA 1
ATOM 1486 C C . CYS A 1 197 ? -6.119 13.970 14.484 1.00 69.19 197 CYS A C 1
ATOM 1488 O O . CYS A 1 197 ? -7.055 13.175 14.541 1.00 69.19 197 CYS A O 1
ATOM 1490 N N . LYS A 1 198 ? -6.311 15.281 14.368 1.00 58.66 198 LYS A N 1
ATOM 1491 C CA . LYS A 1 198 ? -7.609 15.822 13.961 1.00 58.66 198 LYS A CA 1
ATOM 1492 C C . LYS A 1 198 ? -7.596 15.918 12.435 1.00 58.66 198 LYS A C 1
ATOM 1494 O O . LYS A 1 198 ? -6.672 16.535 11.908 1.00 58.66 198 LYS A O 1
ATOM 1499 N N . LEU A 1 199 ? -8.539 15.245 11.771 1.00 52.81 199 LEU A N 1
ATOM 1500 C CA . LEU A 1 199 ? -8.838 15.481 10.352 1.00 52.81 199 LEU A CA 1
ATOM 1501 C C . LEU A 1 199 ? -9.379 16.904 10.163 1.00 52.81 199 LEU A C 1
ATOM 1503 O O . LEU A 1 199 ? -10.055 17.396 11.100 1.00 52.81 199 LEU A O 1
#

InterPro domains:
  IPR036908 RlpA-like domain superfamily [G3DSA:2.40.40.10] (21-199)
  IPR036908 RlpA-like domain superfamily [SSF50685] (31-193)

Solvent-accessible surface area (backbone atoms only — not comparable to full-atom values): 10541 Å² total; per-residue (Å²): 138,66,76,71,65,58,56,53,53,51,53,52,52,54,40,58,53,58,77,74,68,59,80,81,66,24,59,86,75,76,19,81,34,50,22,42,33,49,74,76,46,78,47,68,64,29,68,33,24,43,28,37,46,59,72,65,29,64,91,69,77,40,35,36,24,18,24,14,34,16,17,26,32,69,72,96,75,57,91,63,50,56,36,73,31,53,23,35,43,76,76,14,56,52,39,8,24,70,34,22,32,40,29,32,39,42,92,50,49,68,84,63,62,82,79,90,68,63,77,87,36,63,62,49,72,42,79,46,38,34,35,20,44,28,63,34,45,26,86,79,78,33,61,60,52,13,36,69,45,51,44,38,54,22,79,66,69,28,41,31,27,42,31,19,30,68,66,66,80,92,70,72,44,32,30,33,27,25,34,77,43,85,62,56,70,69,53,53,51,49,45,59,75,53,23,71,27,75,115

pLDDT: mean 85.35, std 16.69, range [41.56, 98.62]

Mean predicted aligned error: 7.34 Å

Secondary structure (DSSP, 8-state):
--THHHHHHHHHHHHHHHTTS-S--GGGGT-SEEEEEEE----SS-TTTS--HHHHHTTTSEEEEEEEGGGBS-GGG--S--BT-B--BTTB----BT-EEEEEEES--TT-PPP-S-TTSHHHHS-EEEEEEEEE-TTTT-TTT--SSTT---TTS-S-EEEESSPPTT--S-EEEEEEEPPPHHHHHHHHHH-SS--

Organism: NCBI:txid2562239

Foldseek 3Di:
DDPVVVVVVVQLVVLVVQVPPPDDDLVVVVFQFKAWEAADAWDQQALQFRHGQCQLCPPVQAFEKAKFQQQQADPVPDDDRSDPGGHADLRRHGAHAFWKKKWAFQPDALVSDGQPDDRPDPRRVDIHIYHHHHHDYCPPPCVQGHDNHHSDAHVSRGRIYIYTNDDDPPDDRTMIGMYIDDDDPSSVVSSCVRHPDDD

Radius of gyration: 17.57 Å; Cα contacts (8 Å, |Δi|>4): 458; chains: 1; bounding box: 40×58×39 Å

Sequence (199 aa):
MNAENASDLNLLQAAARQTSAGLPNPQKLGYKYMATTTRYGHTSLTSCGGLDTIKIVKGTGYYAVASAENMQGDFERASGCWCGKDGGGGGTAGMGCGACGKGRFIYGHPQSYPMYVKEDAEIFQKEIKFIVIDTCTHQAGNLEWCEGKAGKANQYGALNHLDFADPPPKFDHYYFAFSPEPCPAELEHRFAAQSKCKL